Protein AF-A0A355TCP8-F1 (afdb_monomer_lite)

pLDDT: mean 85.33, std 17.47, range [40.72, 98.88]

Sequence (221 aa):
MVFSFARRVGLVVLVFCCFATSALAEEKVRLVPNRTWTPGAVRSFDVREICQPGYAKSVRKTSKKLKDKIYKKYGVQKDPKRYKIDHLIPLSIGGSDTEANLWPSPLFTQPVNGYDKDRMEFRLYRMVCHEGYNVRVAQRALQKDWQVAYDKYCPEPDSCPSFVAYMEAKGIAITRKARDAAKKKKLEEEARKKAAQKNVPEKSSLCGSALSFIKRLFGFE

Radius of gyration: 36.25 Å; chains: 1; bounding box: 65×77×147 Å

Foldseek 3Di:
DDDDDDDDPPPPPPPPPPPPPPPPPVPPPPDDDDCVFALFAFQDQPLVQLLDPCQLVVQAPCDPVNVVVQCVVSVHDDDPVFWDFAFLQRSSLGTHNDRNGTHTWGADDPPDGPQLLQLLNVLLSCCVNPVVDRSVVLSVLSSVPSVVSSCVQPVDVVSRDHPVVVCVVVVHQPDPVSVVVVVVVVVVVVVVVVVVVVPPPPPPPPVVVVVVVVCVVVVPD

Structure (mmCIF, N/CA/C/O backbone):
data_AF-A0A355TCP8-F1
#
_entry.id   AF-A0A355TCP8-F1
#
loop_
_atom_site.group_PDB
_atom_site.id
_atom_site.type_symbol
_atom_site.label_atom_id
_atom_site.label_alt_id
_atom_site.label_comp_id
_atom_site.label_asym_id
_atom_site.label_entity_id
_atom_site.label_seq_id
_atom_site.pdbx_PDB_ins_code
_atom_site.Cartn_x
_atom_site.Cartn_y
_atom_site.Cartn_z
_atom_site.occupancy
_atom_site.B_iso_or_equiv
_atom_site.auth_seq_id
_atom_site.auth_comp_id
_atom_site.auth_asym_id
_atom_site.auth_atom_id
_atom_site.pdbx_PDB_model_num
ATOM 1 N N . MET A 1 1 ? 22.651 -61.077 75.601 1.00 42.47 1 MET A N 1
ATOM 2 C CA . MET A 1 1 ? 23.593 -61.119 74.455 1.00 42.47 1 MET A CA 1
ATOM 3 C C . MET A 1 1 ? 22.898 -61.951 73.381 1.00 42.47 1 MET A C 1
ATOM 5 O O . MET A 1 1 ? 22.449 -63.024 73.731 1.00 42.47 1 MET A O 1
ATOM 9 N N . VAL A 1 2 ? 22.635 -61.541 72.142 1.00 40.72 2 VAL A N 1
ATOM 10 C CA . VAL A 1 2 ? 23.326 -60.632 71.217 1.00 40.72 2 VAL A CA 1
ATOM 11 C C . VAL A 1 2 ? 22.294 -60.084 70.206 1.00 40.72 2 VAL A C 1
ATOM 13 O O . VAL A 1 2 ? 21.334 -60.764 69.861 1.00 40.72 2 VAL A O 1
ATOM 16 N N . PHE A 1 3 ? 22.509 -58.845 69.761 1.00 42.94 3 PHE A N 1
ATOM 17 C CA . PHE A 1 3 ? 21.785 -58.123 68.709 1.00 42.94 3 PHE A CA 1
ATOM 18 C C . PHE A 1 3 ? 22.006 -58.703 67.292 1.00 42.94 3 PHE A C 1
ATOM 20 O O . PHE A 1 3 ? 23.115 -59.109 66.962 1.00 42.94 3 PHE A O 1
ATOM 27 N N . SER A 1 4 ? 21.006 -58.610 66.406 1.00 43.81 4 SER A N 1
ATOM 28 C CA . SER A 1 4 ? 21.172 -58.600 64.932 1.00 43.81 4 SER A CA 1
ATOM 29 C C . SER A 1 4 ? 19.840 -58.139 64.316 1.00 43.81 4 SER A C 1
ATOM 31 O O . SER A 1 4 ? 18.840 -58.817 64.497 1.00 43.81 4 SER A O 1
ATOM 33 N N . PHE A 1 5 ? 19.622 -56.925 63.798 1.00 52.16 5 PHE A N 1
ATOM 34 C CA . PHE A 1 5 ? 20.291 -56.115 62.763 1.00 52.16 5 PHE A CA 1
ATOM 35 C C . PHE A 1 5 ? 20.210 -56.693 61.339 1.00 52.16 5 PHE A C 1
ATOM 37 O O . PHE A 1 5 ? 21.187 -57.204 60.814 1.00 52.16 5 PHE A O 1
ATOM 44 N N . ALA A 1 6 ? 19.048 -56.549 60.691 1.00 50.16 6 ALA A N 1
ATOM 45 C CA . ALA A 1 6 ? 18.862 -56.466 59.231 1.00 50.16 6 ALA A CA 1
ATOM 46 C C . ALA A 1 6 ? 17.360 -56.240 58.963 1.00 50.16 6 ALA A C 1
ATOM 48 O O . ALA A 1 6 ? 16.535 -56.860 59.612 1.00 50.16 6 ALA A O 1
ATOM 49 N N . ARG A 1 7 ? 16.868 -55.398 58.058 1.00 55.53 7 ARG A N 1
ATOM 50 C CA . ARG A 1 7 ? 17.447 -54.514 57.048 1.00 55.53 7 ARG A CA 1
ATOM 51 C C . ARG A 1 7 ? 16.378 -53.444 56.792 1.00 55.53 7 ARG A C 1
ATOM 53 O O . ARG A 1 7 ? 15.227 -53.770 56.520 1.00 55.53 7 ARG A O 1
ATOM 60 N N . ARG A 1 8 ? 16.762 -52.171 56.884 1.00 56.00 8 ARG A N 1
ATOM 61 C CA . ARG A 1 8 ? 15.951 -51.039 56.425 1.00 56.00 8 ARG A CA 1
ATOM 62 C C . ARG A 1 8 ? 15.854 -51.115 54.900 1.00 56.00 8 ARG A C 1
ATOM 64 O O . ARG A 1 8 ? 16.875 -50.971 54.237 1.00 56.00 8 ARG A O 1
ATOM 71 N N . VAL A 1 9 ? 14.658 -51.293 54.347 1.00 56.34 9 VAL A N 1
ATOM 72 C CA . VAL A 1 9 ? 14.372 -50.860 52.973 1.00 56.34 9 VAL A CA 1
ATOM 73 C C . VAL A 1 9 ? 13.694 -49.506 53.107 1.00 56.34 9 VAL A C 1
ATOM 75 O O . VAL A 1 9 ? 12.486 -49.407 53.298 1.00 56.34 9 VAL A O 1
ATOM 78 N N . GLY A 1 10 ? 14.515 -48.457 53.141 1.00 47.97 10 GLY A N 1
ATOM 79 C CA . GLY A 1 10 ? 14.029 -47.088 53.060 1.00 47.97 10 GLY A CA 1
ATOM 80 C C . GLY A 1 10 ? 13.445 -46.871 51.672 1.00 47.97 10 GLY A C 1
ATOM 81 O O . GLY A 1 10 ? 14.175 -46.899 50.684 1.00 47.97 10 GLY A O 1
ATOM 82 N N . LEU A 1 11 ? 12.131 -46.684 51.606 1.00 50.62 11 LEU A N 1
ATOM 83 C CA . LEU A 1 11 ? 11.449 -46.171 50.429 1.00 50.62 11 LEU A CA 1
ATOM 84 C C . LEU A 1 11 ? 11.993 -44.757 50.175 1.00 50.62 11 LEU A C 1
ATOM 86 O O . LEU A 1 11 ? 11.652 -43.812 50.885 1.00 50.62 11 LEU A O 1
ATOM 90 N N . VAL A 1 12 ? 12.889 -44.621 49.200 1.00 56.25 12 VAL A N 1
ATOM 91 C CA . VAL A 1 12 ? 13.309 -43.318 48.683 1.00 56.25 12 VAL A CA 1
ATOM 92 C C . VAL A 1 12 ? 12.102 -42.736 47.952 1.00 56.25 12 VAL A C 1
ATOM 94 O O . VAL A 1 12 ? 11.853 -43.043 46.789 1.00 56.25 12 VAL A O 1
ATOM 97 N N . VAL A 1 13 ? 11.307 -41.933 48.659 1.00 58.12 13 VAL A N 1
ATOM 98 C CA . VAL A 1 13 ? 10.280 -41.092 48.046 1.00 58.12 13 VAL A CA 1
ATOM 99 C C . VAL A 1 13 ? 11.020 -39.995 47.289 1.00 58.12 13 VAL A C 1
ATOM 101 O O . VAL A 1 13 ? 11.426 -38.981 47.854 1.00 58.12 13 VAL A O 1
ATOM 104 N N . LEU A 1 14 ? 11.250 -40.238 46.000 1.00 57.75 14 LEU A N 1
ATOM 105 C CA . LEU A 1 14 ? 11.624 -39.216 45.031 1.00 57.75 14 LEU A CA 1
ATOM 106 C C . LEU A 1 14 ? 10.475 -38.205 44.973 1.00 57.75 14 LEU A C 1
ATOM 108 O O . LEU A 1 14 ? 9.489 -38.397 44.264 1.00 57.75 14 LEU A O 1
ATOM 112 N N . VAL A 1 15 ? 10.593 -37.133 45.755 1.00 58.88 15 VAL A N 1
ATOM 113 C CA . VAL A 1 15 ? 9.787 -35.926 45.586 1.00 58.88 15 VAL A CA 1
ATOM 114 C C . VAL A 1 15 ? 10.216 -35.315 44.256 1.00 58.88 15 VAL A C 1
ATOM 116 O O . VAL A 1 15 ? 11.154 -34.523 44.180 1.00 58.88 15 VAL A O 1
ATOM 119 N N . PHE A 1 16 ? 9.564 -35.747 43.178 1.00 57.47 16 PHE A N 1
ATOM 120 C CA . PHE A 1 16 ? 9.591 -35.043 41.907 1.00 57.47 16 PHE A CA 1
ATOM 121 C C . PHE A 1 16 ? 8.952 -33.677 42.164 1.00 57.47 16 PHE A C 1
ATOM 123 O O . PHE A 1 16 ? 7.731 -33.539 42.201 1.00 57.47 16 PHE A O 1
ATOM 130 N N . CYS A 1 17 ? 9.789 -32.666 42.401 1.00 54.12 17 CYS A N 1
ATOM 131 C CA . CYS A 1 17 ? 9.389 -31.275 42.277 1.00 54.12 17 CYS A CA 1
ATOM 132 C C . CYS A 1 17 ? 8.854 -31.098 40.856 1.00 54.12 17 CYS A C 1
ATOM 134 O O . CYS A 1 17 ? 9.623 -30.954 39.904 1.00 54.12 17 CYS A O 1
ATOM 136 N N . CYS A 1 18 ? 7.529 -31.126 40.717 1.00 53.53 18 CYS A N 1
ATOM 137 C CA . CYS A 1 18 ? 6.827 -30.583 39.571 1.00 53.53 18 CYS A CA 1
ATOM 138 C C . CYS A 1 18 ? 7.138 -29.086 39.521 1.00 53.53 18 CYS A C 1
ATOM 140 O O . CYS A 1 18 ? 6.362 -28.256 39.990 1.00 53.53 18 CYS A O 1
ATOM 142 N N . PHE A 1 19 ? 8.291 -28.731 38.954 1.00 54.94 19 PHE A N 1
ATOM 143 C CA . PHE A 1 19 ? 8.480 -27.427 38.349 1.00 54.94 19 PHE A CA 1
ATOM 144 C C . PHE A 1 19 ? 7.495 -27.368 37.185 1.00 54.94 19 PHE A C 1
ATOM 146 O O . PHE A 1 19 ? 7.817 -27.717 36.049 1.00 54.94 19 PHE A O 1
ATOM 153 N N . ALA A 1 20 ? 6.262 -26.970 37.495 1.00 59.16 20 ALA A N 1
ATOM 154 C CA . ALA A 1 20 ? 5.341 -26.418 36.528 1.00 59.16 20 ALA A CA 1
ATOM 155 C C . ALA A 1 20 ? 6.019 -25.159 35.983 1.00 59.16 20 ALA A C 1
ATOM 157 O O . ALA A 1 20 ? 5.862 -24.053 36.496 1.00 59.16 20 ALA A O 1
ATOM 158 N N . THR A 1 21 ? 6.871 -25.354 34.981 1.00 60.44 21 THR A N 1
ATOM 159 C CA . THR A 1 21 ? 7.308 -24.278 34.115 1.00 60.44 21 THR A CA 1
ATOM 160 C C . THR A 1 21 ? 6.052 -23.852 33.382 1.00 60.44 21 THR A C 1
ATOM 162 O O . THR A 1 21 ? 5.625 -24.466 32.408 1.00 60.44 21 THR A O 1
ATOM 165 N N . SER A 1 22 ? 5.396 -22.827 33.916 1.00 55.12 22 SER A N 1
ATOM 166 C CA . SER A 1 22 ? 4.426 -22.049 33.168 1.00 55.12 22 SER A CA 1
ATOM 167 C C . SER A 1 22 ? 5.190 -21.469 31.988 1.00 55.12 22 SER A C 1
ATOM 169 O O . SER A 1 22 ? 5.795 -20.402 32.085 1.00 55.12 22 SER A O 1
ATOM 171 N N . ALA A 1 23 ? 5.238 -22.218 30.889 1.00 59.34 23 ALA A N 1
ATOM 172 C CA . ALA A 1 23 ? 5.575 -21.680 29.596 1.00 59.34 23 ALA A CA 1
ATOM 173 C C . ALA A 1 23 ? 4.518 -20.610 29.338 1.00 59.34 23 ALA A C 1
ATOM 175 O O . ALA A 1 23 ? 3.395 -20.904 28.929 1.00 59.34 23 ALA A O 1
ATOM 176 N N . LEU A 1 24 ? 4.860 -19.362 29.657 1.00 54.94 24 LEU A N 1
ATOM 177 C CA . LEU A 1 24 ? 4.200 -18.209 29.084 1.00 54.94 24 LEU A CA 1
ATOM 178 C C . LEU A 1 24 ? 4.474 -18.332 27.589 1.00 54.94 24 LEU A C 1
ATOM 180 O O . LEU A 1 24 ? 5.497 -17.875 27.086 1.00 54.94 24 LEU A O 1
ATOM 184 N N . ALA A 1 25 ? 3.597 -19.053 26.896 1.00 53.38 25 ALA A N 1
ATOM 185 C CA . ALA A 1 25 ? 3.446 -18.908 25.473 1.00 53.38 25 ALA A CA 1
ATOM 186 C C . ALA A 1 25 ? 3.132 -17.427 25.286 1.00 53.38 25 ALA A C 1
ATOM 188 O O . ALA A 1 25 ? 2.030 -16.971 25.586 1.00 53.38 25 ALA A O 1
ATOM 189 N N . GLU A 1 26 ? 4.147 -16.657 24.907 1.00 50.53 26 GLU A N 1
ATOM 190 C CA . GLU A 1 26 ? 3.966 -15.302 24.435 1.00 50.53 26 GLU A CA 1
ATOM 191 C C . GLU A 1 26 ? 3.099 -15.444 23.187 1.00 50.53 26 GLU A C 1
ATOM 193 O O . GLU A 1 26 ? 3.582 -15.768 22.099 1.00 50.53 26 GLU A O 1
ATOM 198 N N . GLU A 1 27 ? 1.781 -15.339 23.373 1.00 47.62 27 GLU A N 1
ATOM 199 C CA . GLU A 1 27 ? 0.829 -15.300 22.282 1.00 47.62 27 GLU A CA 1
ATOM 200 C C . GLU A 1 27 ? 1.197 -14.056 21.492 1.00 47.62 27 GLU A C 1
ATOM 202 O O . GLU A 1 27 ? 0.870 -12.924 21.848 1.00 47.62 27 GLU A O 1
ATOM 207 N N . LYS A 1 28 ? 2.000 -14.264 20.451 1.00 54.47 28 LYS A N 1
ATOM 208 C CA . LYS A 1 28 ? 2.435 -13.222 19.542 1.00 54.47 28 LYS A CA 1
ATOM 209 C C . LYS A 1 28 ? 1.185 -12.768 18.803 1.00 54.47 28 LYS A C 1
ATOM 211 O O . LYS A 1 28 ? 0.880 -13.297 17.734 1.00 54.47 28 LYS A O 1
ATOM 216 N N . VAL A 1 29 ? 0.444 -11.837 19.407 1.00 56.59 29 VAL A N 1
ATOM 217 C CA . VAL A 1 29 ? -0.816 -11.305 18.888 1.00 56.59 29 VAL A CA 1
ATOM 218 C C . VAL A 1 29 ? -0.564 -10.882 17.448 1.00 56.59 29 VAL A C 1
ATOM 220 O O . VAL A 1 29 ? 0.163 -9.922 17.171 1.00 56.59 29 VAL A O 1
ATOM 223 N N . ARG A 1 30 ? -1.118 -11.651 16.507 1.00 74.19 30 ARG A N 1
ATOM 224 C CA . ARG A 1 30 ? -1.036 -11.336 15.084 1.00 74.19 30 ARG A CA 1
ATOM 225 C C . ARG A 1 30 ? -1.950 -10.145 14.849 1.00 74.19 30 ARG A C 1
ATOM 227 O O . ARG A 1 30 ? -3.161 -10.294 14.730 1.00 74.19 30 ARG A O 1
ATOM 234 N N . LEU A 1 31 ? -1.366 -8.952 14.812 1.00 89.06 31 LEU A N 1
ATOM 235 C CA . LEU A 1 31 ? -2.095 -7.741 14.463 1.00 89.06 31 LEU A CA 1
ATOM 236 C C . LEU A 1 31 ? -2.575 -7.853 13.008 1.00 89.06 31 LEU A C 1
ATOM 238 O O . LEU A 1 31 ? -1.774 -7.811 12.075 1.00 89.06 31 LEU A O 1
ATOM 242 N N . VAL A 1 32 ? -3.885 -8.005 12.834 1.00 93.06 32 VAL A N 1
ATOM 243 C CA . VAL A 1 32 ? -4.582 -8.056 11.542 1.00 93.06 32 VAL A CA 1
ATOM 244 C C . VAL A 1 32 ? -5.619 -6.926 11.467 1.00 93.06 32 VAL A C 1
ATOM 246 O O . VAL A 1 32 ? -6.010 -6.394 12.512 1.00 93.06 32 VAL A O 1
ATOM 249 N N . PRO A 1 33 ? -6.080 -6.524 10.266 1.00 96.06 33 PRO A N 1
ATOM 250 C CA . PRO A 1 33 ? -7.144 -5.535 10.143 1.00 96.06 33 PRO A CA 1
ATOM 251 C C . PRO A 1 33 ? -8.398 -6.000 10.888 1.00 96.06 33 PRO A C 1
ATOM 253 O O . PRO A 1 33 ? -8.934 -7.078 10.625 1.00 96.06 33 PRO A O 1
ATOM 256 N N . ASN A 1 34 ? -8.890 -5.180 11.812 1.00 96.62 34 ASN A N 1
ATOM 257 C CA . ASN A 1 34 ? -10.144 -5.460 12.495 1.00 96.62 34 ASN A CA 1
ATOM 258 C C . ASN A 1 34 ? -11.304 -5.195 11.523 1.00 96.62 34 ASN A C 1
ATOM 260 O O . ASN A 1 34 ? -11.447 -4.073 11.040 1.00 96.62 34 ASN A O 1
ATOM 264 N N . ARG A 1 35 ? -12.155 -6.194 11.256 1.00 96.12 35 ARG A N 1
ATOM 265 C CA . ARG A 1 35 ? -13.238 -6.090 10.256 1.00 96.12 35 ARG A CA 1
ATOM 266 C C . ARG A 1 35 ? -14.270 -4.998 10.554 1.00 96.12 35 ARG A C 1
ATOM 268 O O . ARG A 1 35 ? -14.857 -4.461 9.622 1.00 96.12 35 ARG A O 1
ATOM 275 N N . THR A 1 36 ? -14.466 -4.633 11.819 1.00 97.00 36 THR A N 1
ATOM 276 C CA . THR A 1 36 ? -15.377 -3.547 12.216 1.00 97.00 36 THR A CA 1
ATOM 277 C C . THR A 1 36 ? -14.742 -2.176 11.990 1.00 97.00 36 THR A C 1
ATOM 279 O O . THR A 1 36 ? -15.416 -1.221 11.612 1.00 97.00 36 THR A O 1
ATOM 282 N N . TRP A 1 37 ? -13.436 -2.045 12.225 1.00 97.62 37 TRP A N 1
ATOM 283 C CA . TRP A 1 37 ? -12.735 -0.757 12.142 1.00 97.62 37 TRP A CA 1
ATOM 284 C C . TRP A 1 37 ? -12.138 -0.465 10.773 1.00 97.62 37 TRP A C 1
ATOM 286 O O . TRP A 1 37 ? -12.056 0.702 10.390 1.00 97.62 37 TRP A O 1
ATOM 296 N N . THR A 1 38 ? -11.734 -1.516 10.070 1.00 98.50 38 THR A N 1
ATOM 297 C CA . THR A 1 38 ? -11.077 -1.504 8.767 1.00 98.50 38 THR A CA 1
ATOM 298 C C . THR A 1 38 ? -11.741 -2.555 7.863 1.00 98.50 38 THR A C 1
ATOM 300 O O . THR A 1 38 ? -11.099 -3.529 7.474 1.00 98.50 38 THR A O 1
ATOM 303 N N . PRO A 1 39 ? -13.033 -2.391 7.511 1.00 98.38 39 PRO A N 1
ATOM 304 C CA . PRO A 1 39 ? -13.737 -3.298 6.596 1.00 98.38 39 PRO A CA 1
ATOM 305 C C . PRO A 1 39 ? -13.182 -3.286 5.160 1.00 98.38 39 PRO A C 1
ATOM 307 O O . PRO A 1 39 ? -13.561 -4.124 4.347 1.00 98.38 39 PRO A O 1
ATOM 310 N N . GLY A 1 40 ? -12.315 -2.326 4.821 1.00 98.50 40 GLY A N 1
ATOM 311 C CA . GLY A 1 40 ? -11.777 -2.155 3.474 1.00 98.50 40 GLY A CA 1
ATOM 312 C C . GLY A 1 40 ? -12.689 -1.280 2.622 1.00 98.50 40 GLY A C 1
ATOM 313 O O . GLY A 1 40 ? -13.297 -1.744 1.659 1.00 98.50 40 GLY A O 1
ATOM 314 N N . ALA A 1 41 ? -12.827 -0.005 2.994 1.00 98.75 41 ALA A N 1
ATOM 315 C CA . ALA A 1 41 ? -13.631 0.941 2.225 1.00 98.75 41 ALA A CA 1
ATOM 316 C C . ALA A 1 41 ? -13.067 1.147 0.804 1.00 98.75 41 ALA A C 1
ATOM 318 O O . ALA A 1 41 ? -11.869 1.380 0.624 1.00 98.75 41 ALA A O 1
ATOM 319 N N . VAL A 1 42 ? -13.950 1.107 -0.196 1.00 98.81 42 VAL A N 1
ATOM 320 C CA . VAL A 1 42 ? -13.635 1.321 -1.617 1.00 98.81 42 VAL A CA 1
ATOM 321 C C . VAL A 1 42 ? -14.045 2.732 -2.025 1.00 98.81 42 VAL A C 1
ATOM 323 O O . VAL A 1 42 ? -15.117 3.199 -1.651 1.00 98.81 42 VAL A O 1
ATOM 326 N N . ARG A 1 43 ? -13.194 3.406 -2.801 1.00 98.56 43 ARG A N 1
ATOM 327 C CA . ARG A 1 43 ? -13.486 4.707 -3.415 1.00 98.56 43 ARG A CA 1
ATOM 328 C C . ARG A 1 43 ? -14.051 4.559 -4.824 1.00 98.56 43 ARG A C 1
ATOM 330 O O . ARG A 1 43 ? -14.980 5.277 -5.169 1.00 98.56 43 ARG A O 1
ATOM 337 N N . SER A 1 44 ? -13.465 3.681 -5.636 1.00 98.50 44 SER A N 1
ATOM 338 C CA . SER A 1 44 ? -13.843 3.525 -7.040 1.00 98.50 44 SER A CA 1
ATOM 339 C C . SER A 1 44 ? -13.763 2.069 -7.487 1.00 98.50 44 SER A C 1
ATOM 341 O O . SER A 1 44 ? -12.972 1.273 -6.974 1.00 98.50 44 SER A O 1
ATOM 343 N N . PHE A 1 45 ? -14.598 1.744 -8.469 1.00 98.56 45 PHE A N 1
ATOM 344 C CA . PHE A 1 45 ? -14.543 0.509 -9.247 1.00 98.56 45 PHE A CA 1
ATOM 345 C C . PHE A 1 45 ? -14.267 0.796 -10.732 1.00 98.56 45 PHE A C 1
ATOM 347 O O . PHE A 1 45 ? -14.224 -0.144 -11.523 1.00 98.56 45 PHE A O 1
ATOM 354 N N . ASP A 1 46 ? -14.134 2.069 -11.131 1.00 98.50 46 ASP A N 1
ATOM 355 C CA . ASP A 1 46 ? -13.885 2.430 -12.526 1.00 98.50 46 ASP A CA 1
ATOM 356 C C . ASP A 1 46 ? -12.395 2.268 -12.834 1.00 98.50 46 ASP A C 1
ATOM 358 O O . ASP A 1 46 ? -11.552 3.073 -12.438 1.00 98.50 46 ASP A O 1
ATOM 362 N N . VAL A 1 47 ? -12.067 1.202 -13.561 1.00 98.31 47 VAL A N 1
ATOM 363 C CA . VAL A 1 47 ? -10.693 0.886 -13.972 1.00 98.31 47 VAL A CA 1
ATOM 364 C C . VAL A 1 47 ? -10.103 2.008 -14.837 1.00 98.31 47 VAL A C 1
ATOM 366 O O . VAL A 1 47 ? -8.901 2.262 -14.765 1.00 98.31 47 VAL A O 1
ATOM 369 N N . ARG A 1 48 ? -10.932 2.749 -15.589 1.00 98.00 48 ARG A N 1
ATOM 370 C CA . ARG A 1 48 ? -10.474 3.878 -16.417 1.00 98.00 48 ARG A CA 1
ATOM 371 C C . ARG A 1 48 ? -10.011 5.064 -15.579 1.00 98.00 48 ARG A C 1
ATOM 373 O O . ARG A 1 48 ? -9.151 5.805 -16.041 1.00 98.00 48 ARG A O 1
ATOM 380 N N . GLU A 1 49 ? -10.554 5.235 -14.373 1.00 97.88 49 GLU A N 1
ATOM 381 C CA . GLU A 1 49 ? -10.095 6.222 -13.387 1.00 97.88 49 GLU A CA 1
ATOM 382 C C . GLU A 1 49 ? -8.858 5.694 -12.645 1.00 97.88 49 GLU A C 1
ATOM 384 O O . GLU A 1 49 ? -7.820 6.354 -12.591 1.00 97.88 49 GLU A O 1
ATOM 389 N N . ILE A 1 50 ? -8.963 4.478 -12.100 1.00 98.38 50 ILE A N 1
ATOM 390 C CA . ILE A 1 50 ? -7.971 3.877 -11.198 1.00 98.38 50 ILE A CA 1
ATOM 391 C C . ILE A 1 50 ? -6.608 3.703 -11.872 1.00 98.38 50 ILE A C 1
ATOM 393 O O . ILE A 1 50 ? -5.568 3.909 -11.241 1.00 98.38 50 ILE A O 1
ATOM 397 N N . CYS A 1 51 ? -6.604 3.325 -13.149 1.00 98.38 51 CYS A N 1
ATOM 398 C CA . CYS A 1 51 ? -5.384 2.996 -13.879 1.00 98.38 51 CYS A CA 1
ATOM 399 C C . CYS A 1 51 ? -4.709 4.205 -14.536 1.00 98.38 51 CYS A C 1
ATOM 401 O O . CYS A 1 51 ? -3.712 4.033 -15.239 1.00 98.38 51 CYS A O 1
ATOM 403 N N . GLN A 1 52 ? -5.194 5.427 -14.285 1.00 98.06 52 GLN A N 1
ATOM 404 C CA . GLN A 1 52 ? -4.511 6.631 -14.748 1.00 98.06 52 GLN A CA 1
ATOM 405 C C . GLN A 1 52 ? -3.178 6.831 -14.011 1.00 98.06 52 GLN A C 1
ATOM 407 O O . GLN A 1 52 ? -3.113 6.686 -12.780 1.00 98.06 52 GLN A O 1
ATOM 412 N N . PRO A 1 53 ? -2.103 7.223 -14.721 1.00 95.69 53 PRO A N 1
ATOM 413 C CA . PRO A 1 53 ? -0.844 7.587 -14.088 1.00 95.69 53 PRO A CA 1
ATOM 414 C C . PRO A 1 53 ? -1.051 8.628 -12.980 1.00 95.69 53 PRO A C 1
ATOM 416 O O . PRO A 1 53 ? -1.639 9.685 -13.184 1.00 95.69 53 PRO A O 1
ATOM 419 N N . GLY A 1 54 ? -0.560 8.328 -11.776 1.00 96.12 54 GLY A N 1
ATOM 420 C CA . GLY A 1 54 ? -0.656 9.235 -10.629 1.00 96.12 54 GLY A CA 1
ATOM 421 C C . GLY A 1 54 ? -1.964 9.178 -9.831 1.00 96.12 54 GLY A C 1
ATOM 422 O O . GLY A 1 54 ? -2.027 9.842 -8.795 1.00 96.12 54 GLY A O 1
ATOM 423 N N . TYR A 1 55 ? -2.951 8.354 -10.210 1.00 98.12 55 TYR A N 1
ATOM 424 C CA . TYR A 1 55 ? -4.223 8.211 -9.481 1.00 98.12 55 TYR A CA 1
ATOM 425 C C . TYR A 1 55 ? -4.029 7.971 -7.973 1.00 98.12 55 TYR A C 1
ATOM 427 O O . TYR A 1 55 ? -4.486 8.748 -7.138 1.00 98.12 55 TYR A O 1
ATOM 435 N N . ALA A 1 56 ? -3.253 6.949 -7.596 1.00 97.56 56 ALA A N 1
ATOM 436 C CA . ALA A 1 56 ? -3.023 6.624 -6.184 1.00 97.56 56 ALA A CA 1
ATOM 437 C C . ALA A 1 56 ? -2.364 7.772 -5.391 1.00 97.56 56 ALA A C 1
ATOM 439 O O . ALA A 1 56 ? -2.528 7.857 -4.173 1.00 97.56 56 ALA A O 1
ATOM 440 N N . LYS A 1 57 ? -1.610 8.655 -6.062 1.00 97.69 57 LYS A N 1
ATOM 441 C CA . LYS A 1 57 ? -1.018 9.852 -5.452 1.00 97.69 57 LYS A CA 1
ATOM 442 C C . LYS A 1 57 ? -2.058 10.961 -5.296 1.00 97.69 57 LYS A C 1
ATOM 444 O O . LYS A 1 57 ? -2.071 11.602 -4.251 1.00 97.69 57 LYS A O 1
ATOM 449 N N . SER A 1 58 ? -2.914 11.182 -6.295 1.00 97.94 58 SER A N 1
ATOM 450 C CA . SER A 1 58 ? -3.910 12.263 -6.279 1.00 97.94 58 SER A CA 1
ATOM 451 C C . SER A 1 58 ? -5.000 12.049 -5.225 1.00 97.94 58 SER A C 1
ATOM 453 O O . SER A 1 58 ? -5.473 13.013 -4.622 1.00 97.94 58 SER A O 1
ATOM 455 N N . VAL A 1 59 ? -5.365 10.794 -4.949 1.00 98.06 59 VAL A N 1
ATOM 456 C CA . VAL A 1 59 ? -6.398 10.465 -3.951 1.00 98.06 59 VAL A CA 1
ATOM 457 C C . VAL A 1 59 ? -5.853 10.292 -2.529 1.00 98.06 59 VAL A C 1
ATOM 459 O O . VAL A 1 59 ? -6.639 10.207 -1.587 1.00 98.06 59 VAL A O 1
ATOM 462 N N . ARG A 1 60 ? -4.525 10.268 -2.338 1.00 98.06 60 ARG A N 1
ATOM 463 C CA . ARG A 1 60 ? -3.898 10.119 -1.016 1.00 98.06 60 ARG A CA 1
ATOM 464 C C . ARG A 1 60 ? -3.883 11.450 -0.259 1.00 98.06 60 ARG A C 1
ATOM 466 O O . ARG A 1 60 ? -3.123 12.358 -0.580 1.00 98.06 60 ARG A O 1
ATOM 473 N N . LYS A 1 61 ? -4.669 11.519 0.809 1.00 96.75 61 LYS A N 1
ATOM 474 C CA . LYS A 1 61 ? -4.839 12.639 1.749 1.00 96.75 61 LYS A CA 1
ATOM 475 C C . LYS A 1 61 ? -4.578 12.238 3.217 1.00 96.75 61 LYS A C 1
ATOM 477 O O . LYS A 1 61 ? -4.842 13.025 4.126 1.00 96.75 61 LYS A O 1
ATOM 482 N N . THR A 1 62 ? -4.034 11.040 3.468 1.00 97.06 62 THR A N 1
ATOM 483 C CA . THR A 1 62 ? -3.759 10.520 4.816 1.00 97.06 62 THR A CA 1
ATOM 484 C C . THR A 1 62 ? -2.807 11.449 5.571 1.00 97.06 62 THR A C 1
ATOM 486 O O . THR A 1 62 ? -1.602 11.493 5.308 1.00 97.06 62 THR A O 1
ATOM 489 N N . SER A 1 63 ? -3.345 12.157 6.563 1.00 97.69 63 SER A N 1
ATOM 490 C CA . SER A 1 63 ? -2.597 13.095 7.400 1.00 97.69 63 SER A CA 1
ATOM 491 C C . SER A 1 63 ? -1.887 12.400 8.565 1.00 97.69 63 SER A C 1
ATOM 493 O O . SER A 1 63 ? -2.256 11.301 8.985 1.00 97.69 63 SER A O 1
ATOM 495 N N . LYS A 1 64 ? -0.895 13.073 9.164 1.00 97.62 64 LYS A N 1
ATOM 496 C CA . LYS A 1 64 ? -0.271 12.615 10.418 1.00 97.62 64 LYS A CA 1
ATOM 497 C C . LYS A 1 64 ? -1.310 12.431 11.532 1.00 97.62 64 LYS A C 1
ATOM 499 O O . LYS A 1 64 ? -1.268 11.422 12.226 1.00 97.62 64 LYS A O 1
ATOM 504 N N . LYS A 1 65 ? -2.265 13.363 11.658 1.00 98.00 65 LYS A N 1
ATOM 505 C CA . LYS A 1 65 ? -3.357 13.297 12.644 1.00 98.00 65 LYS A CA 1
ATOM 506 C C . LYS A 1 65 ? -4.205 12.037 12.459 1.00 98.00 65 LYS A C 1
ATOM 508 O O . LYS A 1 65 ? -4.527 11.375 13.440 1.00 98.00 65 LYS A O 1
ATOM 513 N N . LEU A 1 66 ? -4.522 11.680 11.211 1.00 98.19 66 LEU A N 1
ATOM 514 C CA . LEU A 1 66 ? -5.242 10.444 10.915 1.00 98.19 66 LEU A CA 1
ATOM 515 C C . LEU A 1 66 ? -4.406 9.216 11.295 1.00 98.19 66 LEU A C 1
ATOM 517 O O . LEU A 1 66 ? -4.909 8.356 12.005 1.00 98.19 66 LEU A O 1
ATOM 521 N N . LYS A 1 67 ? -3.121 9.161 10.917 1.00 98.31 67 LYS A N 1
ATOM 522 C CA . LYS A 1 67 ? -2.222 8.057 11.310 1.00 98.31 67 LYS A CA 1
ATOM 523 C C . LYS A 1 67 ? -2.149 7.875 12.829 1.00 98.31 67 LYS A C 1
ATOM 525 O O . LYS A 1 67 ? -2.268 6.754 13.310 1.00 98.31 67 LYS A O 1
ATOM 530 N N . ASP A 1 68 ? -2.003 8.969 13.575 1.00 98.19 68 ASP A N 1
ATOM 531 C CA . ASP A 1 68 ? -1.958 8.952 15.042 1.00 98.19 68 ASP A CA 1
ATOM 532 C C . ASP A 1 68 ? -3.286 8.438 15.639 1.00 98.19 68 ASP A C 1
ATOM 534 O O . ASP A 1 68 ? -3.275 7.653 16.590 1.00 98.19 68 ASP A O 1
ATOM 538 N N . LYS A 1 69 ? -4.431 8.794 15.033 1.00 98.25 69 LYS A N 1
ATOM 539 C CA . LYS A 1 69 ? -5.747 8.242 15.397 1.00 98.25 69 LYS A CA 1
ATOM 540 C C . LYS A 1 69 ? -5.814 6.727 15.176 1.00 98.25 69 LYS A C 1
ATOM 542 O O . LYS A 1 69 ? -6.321 6.031 16.050 1.00 98.25 69 LYS A O 1
ATOM 547 N N . ILE A 1 70 ? -5.293 6.213 14.056 1.00 98.44 70 ILE A N 1
ATOM 548 C CA . ILE A 1 70 ? -5.279 4.766 13.769 1.00 98.44 70 ILE A CA 1
ATOM 549 C C . ILE A 1 70 ? -4.436 4.006 14.795 1.00 98.44 70 ILE A C 1
ATOM 551 O O . ILE A 1 70 ? -4.903 3.000 15.321 1.00 98.44 70 ILE A O 1
ATOM 555 N N . TYR A 1 71 ? -3.243 4.506 15.135 1.00 98.06 71 TYR A N 1
ATOM 556 C CA . TYR A 1 71 ? -2.407 3.909 16.184 1.00 98.06 71 TYR A CA 1
ATOM 557 C C . TYR A 1 71 ? -3.157 3.791 17.515 1.00 98.06 71 TYR A C 1
ATOM 559 O O . TYR A 1 71 ? -3.247 2.700 18.076 1.00 98.06 71 TYR A O 1
ATOM 567 N N . LYS A 1 72 ? -3.770 4.895 17.970 1.00 97.56 72 LYS A N 1
ATOM 568 C CA . LYS A 1 72 ? -4.572 4.916 19.202 1.00 97.56 72 LYS A CA 1
ATOM 569 C C . LYS A 1 72 ? -5.757 3.951 19.132 1.00 97.56 72 LYS A C 1
ATOM 571 O O . LYS A 1 72 ? -6.007 3.239 20.096 1.00 97.56 72 LYS A O 1
ATOM 576 N N . LYS A 1 73 ? -6.467 3.917 18.000 1.00 97.19 73 LYS A N 1
ATOM 577 C CA . LYS A 1 73 ? -7.631 3.043 17.793 1.00 97.19 73 LYS A CA 1
ATOM 578 C C . LYS A 1 73 ? -7.271 1.565 17.927 1.00 97.19 73 LYS A C 1
ATOM 580 O O . LYS A 1 73 ? -8.021 0.821 18.538 1.00 97.19 73 LYS A O 1
ATOM 585 N N . TYR A 1 74 ? -6.120 1.167 17.392 1.00 96.81 74 TYR A N 1
ATOM 586 C CA . TYR A 1 74 ? -5.625 -0.208 17.460 1.00 96.81 74 TYR A CA 1
ATOM 587 C C . TYR A 1 74 ? -4.877 -0.542 18.759 1.00 96.81 74 TYR A C 1
ATOM 589 O O . TYR A 1 74 ? -4.429 -1.672 18.914 1.00 96.81 74 TYR A O 1
ATOM 597 N N . GLY A 1 75 ? -4.725 0.414 19.682 1.00 96.06 75 GLY A N 1
ATOM 598 C CA . GLY A 1 75 ? -4.043 0.185 20.957 1.00 96.06 75 GLY A CA 1
ATOM 599 C C . GLY A 1 75 ? -2.551 -0.127 20.820 1.00 96.06 75 GLY A C 1
ATOM 600 O O . GLY A 1 75 ? -1.971 -0.707 21.732 1.00 96.06 75 GLY A O 1
ATOM 601 N N . VAL A 1 76 ? -1.914 0.241 19.700 1.00 95.25 76 VAL A N 1
ATOM 602 C CA . VAL A 1 76 ? -0.484 -0.019 19.476 1.00 95.25 76 VAL A CA 1
ATOM 603 C C . VAL A 1 76 ? 0.328 1.264 19.582 1.00 95.25 76 VAL A C 1
ATOM 605 O O . VAL A 1 76 ? -0.075 2.330 19.105 1.00 95.25 76 VAL A O 1
ATOM 608 N N . GLN A 1 77 ? 1.508 1.162 20.197 1.00 95.56 77 GLN A N 1
ATOM 609 C CA . GLN A 1 77 ? 2.44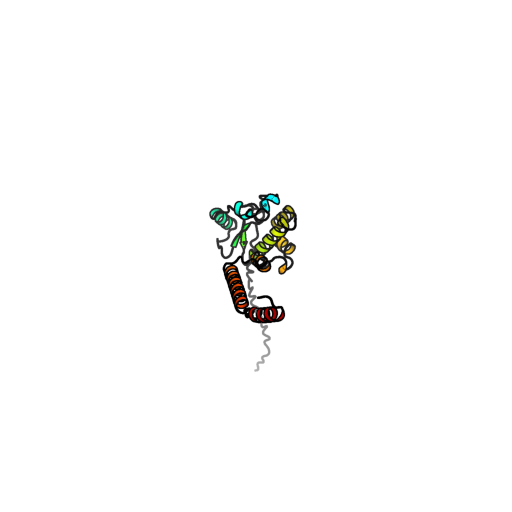1 2.277 20.268 1.00 95.56 77 GLN A CA 1
ATOM 610 C C . GLN A 1 77 ? 2.846 2.701 18.855 1.00 95.56 77 GLN A C 1
ATOM 612 O O . GLN A 1 77 ? 3.193 1.876 18.006 1.00 95.56 77 GLN A O 1
ATOM 617 N N . LYS A 1 78 ? 2.822 4.013 18.613 1.00 96.50 78 LYS A N 1
ATOM 618 C CA . LYS A 1 78 ? 3.296 4.586 17.360 1.00 96.50 78 LYS A CA 1
ATOM 619 C C . LYS A 1 78 ? 4.780 4.281 17.183 1.00 96.50 78 LYS A C 1
ATOM 621 O O . LYS A 1 78 ? 5.625 4.907 17.815 1.00 96.50 78 LYS A O 1
ATOM 626 N N . ASP A 1 79 ? 5.069 3.385 16.253 1.00 95.75 79 ASP A N 1
ATOM 627 C CA . ASP A 1 79 ? 6.427 3.017 15.885 1.00 95.75 79 ASP A CA 1
ATOM 628 C C . ASP A 1 79 ? 6.509 2.773 14.369 1.00 95.75 79 ASP A C 1
ATOM 630 O O . ASP A 1 79 ? 6.141 1.696 13.893 1.00 95.75 79 ASP A O 1
ATOM 634 N N . PRO A 1 80 ? 7.000 3.758 13.594 1.00 94.44 80 PRO A N 1
ATOM 635 C CA . PRO A 1 80 ? 7.178 3.623 12.150 1.00 94.44 80 PRO A CA 1
ATOM 636 C C . PRO A 1 80 ? 8.173 2.534 11.728 1.00 94.44 80 PRO A C 1
ATOM 638 O O . PRO A 1 80 ? 8.196 2.176 10.554 1.00 94.44 80 PRO A O 1
ATOM 641 N N . LYS A 1 81 ? 9.016 2.033 12.644 1.00 95.56 81 LYS A N 1
ATOM 642 C CA . LYS A 1 81 ? 9.931 0.917 12.368 1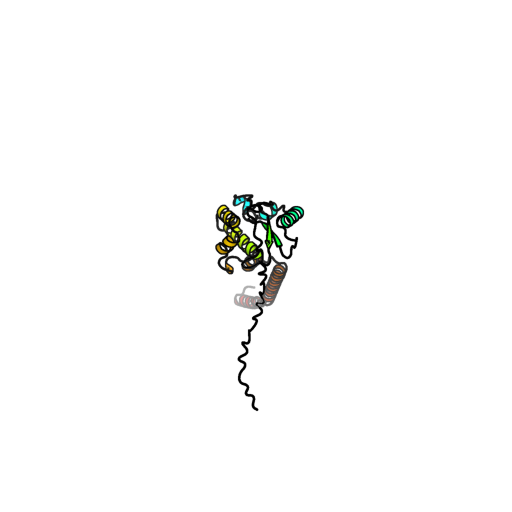.00 95.56 81 LYS A CA 1
ATOM 643 C C . LYS A 1 81 ? 9.225 -0.428 12.481 1.00 95.56 81 LYS A C 1
ATOM 645 O O . LYS A 1 81 ? 9.655 -1.382 11.850 1.00 95.56 81 LYS A O 1
ATOM 650 N N . ARG A 1 82 ? 8.150 -0.520 13.266 1.00 95.31 82 ARG A N 1
ATOM 651 C CA . ARG A 1 82 ? 7.381 -1.762 13.450 1.00 95.31 82 ARG A CA 1
ATOM 652 C C . ARG A 1 82 ? 6.120 -1.811 12.606 1.00 95.31 82 ARG A C 1
ATOM 654 O O . ARG A 1 82 ? 5.715 -2.901 12.206 1.00 95.31 82 ARG A O 1
ATOM 661 N N . TYR A 1 83 ? 5.520 -0.655 12.332 1.00 96.69 83 TYR A N 1
ATOM 662 C CA . TYR A 1 83 ? 4.235 -0.552 11.657 1.00 96.69 83 TYR A CA 1
ATOM 663 C C . TYR A 1 83 ? 4.241 0.503 10.553 1.00 96.69 83 TYR A C 1
ATOM 665 O O . TYR A 1 83 ? 4.767 1.609 10.698 1.00 96.69 83 TYR A O 1
ATOM 673 N N . LYS A 1 84 ? 3.533 0.192 9.471 1.00 96.75 84 LYS A N 1
ATOM 674 C CA . LYS A 1 84 ? 3.120 1.144 8.441 1.00 96.75 84 LYS A CA 1
ATOM 675 C C . LYS A 1 84 ? 1.617 1.357 8.579 1.00 96.75 84 LYS A C 1
ATOM 677 O O . LYS A 1 84 ? 0.861 0.397 8.533 1.00 96.75 84 LYS A O 1
ATOM 682 N N . ILE A 1 85 ? 1.169 2.606 8.734 1.00 98.25 85 ILE A N 1
ATOM 683 C CA . ILE A 1 85 ? -0.263 2.896 8.572 1.00 98.25 85 ILE A CA 1
ATOM 684 C C . ILE A 1 85 ? -0.589 2.762 7.095 1.00 98.25 85 ILE A C 1
ATOM 686 O O . ILE A 1 85 ? -0.095 3.553 6.284 1.00 98.25 85 ILE A O 1
ATOM 690 N N . ASP A 1 86 ? -1.387 1.753 6.784 1.00 98.19 86 ASP A N 1
ATOM 691 C CA . ASP A 1 86 ? -1.541 1.249 5.433 1.00 98.19 86 ASP A CA 1
ATOM 692 C C . ASP A 1 86 ? -2.997 0.958 5.097 1.00 98.19 86 ASP A C 1
ATOM 694 O O . ASP A 1 86 ? -3.837 0.786 5.985 1.00 98.19 86 ASP A O 1
ATOM 698 N N . HIS A 1 87 ? -3.290 0.934 3.802 1.00 98.69 87 HIS A N 1
ATOM 699 C CA . HIS A 1 87 ? -4.630 0.683 3.293 1.00 98.69 87 HIS A CA 1
ATOM 700 C C . HIS A 1 87 ? -4.909 -0.823 3.232 1.00 98.69 87 HIS A C 1
ATOM 702 O O . HIS A 1 87 ? -4.052 -1.562 2.771 1.00 98.69 87 HIS A O 1
ATOM 708 N N . LEU A 1 88 ? -6.074 -1.322 3.659 1.00 98.81 88 LEU A N 1
ATOM 709 C CA . LEU A 1 88 ? -6.430 -2.738 3.466 1.00 98.81 88 LEU A CA 1
ATOM 710 C C . LEU A 1 88 ? -6.621 -3.048 1.976 1.00 98.81 88 LEU A C 1
ATOM 712 O O . LEU A 1 88 ? -6.053 -4.007 1.466 1.00 98.81 88 LEU A O 1
ATOM 716 N N . ILE A 1 89 ? -7.382 -2.203 1.282 1.00 98.88 89 ILE A N 1
ATOM 717 C CA . ILE A 1 89 ? -7.442 -2.161 -0.180 1.00 98.88 89 ILE A CA 1
ATOM 718 C C . ILE A 1 89 ? -6.537 -1.022 -0.646 1.00 98.88 89 ILE A C 1
ATOM 720 O O . ILE A 1 89 ? -6.830 0.129 -0.301 1.00 98.88 89 ILE A O 1
ATOM 724 N N . PRO A 1 90 ? -5.487 -1.262 -1.447 1.00 98.75 90 PRO A N 1
ATOM 725 C CA . PRO A 1 90 ? -4.601 -0.190 -1.855 1.00 98.75 90 PRO A CA 1
ATOM 726 C C . PRO A 1 90 ? -5.318 0.815 -2.749 1.00 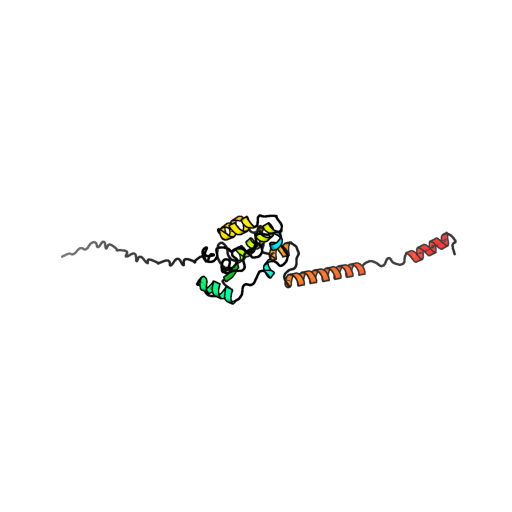98.75 90 PRO A C 1
ATOM 728 O O . PRO A 1 90 ? -6.187 0.480 -3.561 1.00 98.75 90 PRO A O 1
ATOM 731 N N . LEU A 1 91 ? -4.891 2.074 -2.648 1.00 98.75 91 LEU A N 1
ATOM 732 C CA . LEU A 1 91 ? -5.382 3.146 -3.515 1.00 98.75 91 LEU A CA 1
ATOM 733 C C . LEU A 1 91 ? -5.167 2.810 -5.000 1.00 98.75 91 LEU A C 1
ATOM 735 O O . LEU A 1 91 ? -5.988 3.179 -5.825 1.00 98.75 91 LEU A O 1
ATOM 739 N N . SER A 1 92 ? -4.112 2.062 -5.344 1.00 98.38 92 SER A N 1
ATOM 740 C CA . SER A 1 92 ? -3.799 1.647 -6.720 1.00 98.38 92 SER A CA 1
ATOM 741 C C . SER A 1 92 ? -4.840 0.730 -7.363 1.00 98.38 92 SER A C 1
ATOM 743 O O . SER A 1 92 ? -4.845 0.621 -8.582 1.00 98.38 92 SER A O 1
ATOM 745 N N . ILE A 1 93 ? -5.732 0.103 -6.588 1.00 98.69 93 ILE A N 1
ATOM 746 C CA . ILE A 1 93 ? -6.875 -0.658 -7.118 1.00 98.69 93 ILE A CA 1
ATOM 747 C C . ILE A 1 93 ? -8.215 -0.074 -6.658 1.00 98.69 93 ILE A C 1
ATOM 749 O O . ILE A 1 93 ? -9.212 -0.784 -6.586 1.00 98.69 93 ILE A O 1
ATOM 753 N N . GLY A 1 94 ? -8.257 1.220 -6.326 1.00 98.75 94 GLY A N 1
ATOM 754 C CA . GLY A 1 94 ? -9.501 1.933 -6.017 1.00 98.75 94 GLY A CA 1
ATOM 755 C C . GLY A 1 94 ? -9.923 1.928 -4.546 1.00 98.75 94 GLY A C 1
ATOM 756 O O . GLY A 1 94 ? -11.052 2.316 -4.249 1.00 98.75 94 GLY A O 1
ATOM 757 N N . GLY A 1 95 ? -9.050 1.530 -3.615 1.00 98.81 95 GLY A N 1
ATOM 758 C CA . GLY A 1 95 ? -9.305 1.674 -2.178 1.00 98.81 95 GLY A CA 1
ATOM 759 C C . GLY A 1 95 ? -9.529 3.129 -1.745 1.00 98.81 95 GLY A C 1
ATOM 760 O O . GLY A 1 95 ? -9.073 4.069 -2.396 1.00 98.81 95 GLY A O 1
ATOM 761 N N . SER A 1 96 ? -10.245 3.324 -0.638 1.00 98.69 96 SER A N 1
ATOM 762 C CA . SER A 1 96 ? -10.520 4.644 -0.059 1.00 98.69 96 SER A CA 1
ATOM 763 C C . SER A 1 96 ? -9.408 5.102 0.885 1.00 98.69 96 SER A C 1
ATOM 765 O O . SER A 1 96 ? -8.856 4.306 1.641 1.00 98.69 96 SER A O 1
ATOM 767 N N . ASP A 1 97 ? -9.115 6.401 0.907 1.00 98.50 97 ASP A N 1
ATOM 768 C CA . ASP A 1 97 ? -8.141 7.011 1.817 1.00 98.50 97 ASP A CA 1
ATOM 769 C C . ASP A 1 97 ? -8.794 7.470 3.134 1.00 98.50 97 ASP A C 1
ATOM 771 O O . ASP A 1 97 ? -8.778 8.640 3.510 1.00 98.50 97 ASP A O 1
ATOM 775 N N . THR A 1 98 ? -9.444 6.530 3.819 1.00 98.56 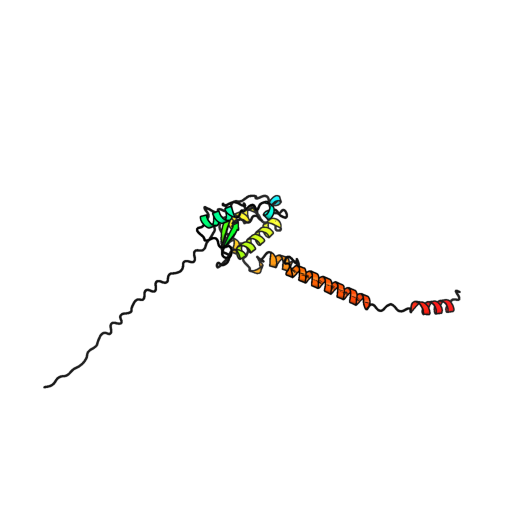98 THR A N 1
ATOM 776 C CA . THR A 1 98 ? -10.273 6.787 5.008 1.00 98.56 98 THR A CA 1
ATOM 777 C C . THR A 1 98 ? -9.942 5.827 6.138 1.00 98.56 98 THR A C 1
ATOM 779 O O . THR A 1 98 ? -9.442 4.733 5.900 1.00 98.56 98 THR A O 1
ATOM 782 N N . GLU A 1 99 ? -10.323 6.179 7.366 1.00 98.31 99 GLU A N 1
ATOM 783 C CA . GLU A 1 99 ? -10.160 5.326 8.552 1.00 98.31 99 GLU A CA 1
ATOM 784 C C . GLU A 1 99 ? -10.705 3.901 8.366 1.00 98.31 99 GLU A C 1
ATOM 786 O O . GLU A 1 99 ? -10.031 2.950 8.740 1.00 98.31 99 GLU A O 1
ATOM 791 N N . ALA A 1 100 ? -11.847 3.741 7.687 1.00 98.62 100 ALA A N 1
ATOM 792 C CA . ALA A 1 100 ? -12.455 2.441 7.374 1.00 98.62 100 ALA A CA 1
ATOM 793 C C . ALA A 1 100 ? -11.636 1.558 6.403 1.00 98.62 100 ALA A C 1
ATOM 795 O O . ALA A 1 100 ? -12.033 0.442 6.068 1.00 98.62 100 ALA A O 1
ATOM 796 N N . ASN A 1 101 ? -10.499 2.050 5.917 1.00 98.81 101 ASN A N 1
ATOM 797 C CA . ASN A 1 101 ? -9.559 1.305 5.090 1.00 98.81 101 ASN A CA 1
ATOM 798 C C . ASN A 1 101 ? -8.128 1.373 5.643 1.00 98.81 101 ASN A C 1
ATOM 800 O O . ASN A 1 101 ? -7.248 0.785 5.040 1.00 98.81 101 ASN A O 1
ATOM 804 N N . LEU A 1 102 ? -7.871 2.051 6.767 1.00 98.75 102 LEU A N 1
ATOM 805 C CA . LEU A 1 102 ? -6.526 2.195 7.329 1.00 98.75 102 LEU A CA 1
ATOM 806 C C . LEU A 1 102 ? -6.331 1.333 8.577 1.00 98.75 102 LEU A C 1
ATOM 808 O O . LEU A 1 102 ? -7.215 1.251 9.429 1.00 98.75 102 LEU A O 1
ATOM 812 N N . TRP A 1 103 ? -5.147 0.741 8.709 1.00 98.44 103 TRP A N 1
ATOM 813 C CA . TRP A 1 103 ? -4.737 -0.049 9.873 1.00 98.44 103 TRP A CA 1
ATOM 814 C C . TRP A 1 103 ? -3.205 -0.019 10.052 1.00 98.44 103 TRP A C 1
ATOM 816 O O . TRP A 1 103 ? -2.493 0.356 9.115 1.00 98.44 103 TRP A O 1
ATOM 826 N N . PRO A 1 104 ? -2.660 -0.366 11.233 1.00 98.06 104 PRO A N 1
ATOM 827 C CA . PRO A 1 104 ? -1.222 -0.525 11.425 1.00 98.06 104 PRO A CA 1
ATOM 828 C C . PRO A 1 104 ? -0.767 -1.888 10.889 1.00 98.06 104 PRO A C 1
ATOM 830 O O . PRO A 1 104 ? -0.912 -2.902 11.563 1.00 98.06 104 PRO A O 1
ATOM 833 N N . SER A 1 105 ? -0.194 -1.908 9.687 1.00 97.44 105 SER A N 1
ATOM 834 C CA . SER A 1 105 ? 0.386 -3.108 9.082 1.00 97.44 105 SER A CA 1
ATOM 835 C C . SER A 1 105 ? 1.764 -3.404 9.684 1.00 97.44 105 SER A C 1
ATOM 837 O O . SER A 1 105 ? 2.667 -2.573 9.531 1.00 97.44 105 SER A O 1
ATOM 839 N N . PRO A 1 106 ? 1.974 -4.562 10.336 1.00 96.50 106 PRO A N 1
ATOM 840 C CA . PRO A 1 106 ? 3.277 -4.948 10.871 1.00 96.50 106 PRO A CA 1
ATOM 841 C C . PRO A 1 106 ? 4.315 -5.165 9.768 1.00 96.50 106 PRO A C 1
ATOM 843 O O . PRO A 1 106 ? 4.006 -5.751 8.734 1.00 96.50 106 PRO A O 1
ATOM 846 N N . LEU A 1 107 ? 5.555 -4.734 9.994 1.00 95.75 107 LEU A N 1
ATOM 847 C CA . LEU A 1 107 ? 6.646 -4.863 9.018 1.00 95.75 107 LEU A CA 1
ATOM 848 C C . LEU A 1 107 ? 7.471 -6.149 9.182 1.00 95.75 107 LEU A C 1
ATOM 850 O O . LEU A 1 107 ? 8.089 -6.594 8.223 1.00 95.75 107 LEU A O 1
ATOM 854 N N . PHE A 1 108 ? 7.453 -6.770 10.366 1.00 93.06 108 PHE A N 1
ATOM 855 C CA . PHE A 1 108 ? 8.307 -7.919 10.700 1.00 93.06 108 PHE A CA 1
ATOM 856 C C . PHE A 1 108 ? 7.518 -9.036 11.406 1.00 93.06 108 PHE A C 1
ATOM 858 O O . PHE A 1 108 ? 7.747 -9.361 12.573 1.00 93.06 108 PHE A O 1
ATOM 865 N N . THR A 1 109 ? 6.541 -9.605 10.700 1.00 91.00 109 THR A N 1
ATOM 866 C CA . THR A 1 109 ? 5.718 -10.745 11.146 1.00 91.00 109 THR A CA 1
ATOM 867 C C . THR A 1 109 ? 5.889 -11.961 10.239 1.00 91.00 109 THR A C 1
ATOM 869 O O . THR A 1 109 ? 6.434 -11.859 9.146 1.00 91.00 109 THR A O 1
ATOM 872 N N . GLN A 1 110 ? 5.442 -13.116 10.733 1.00 89.75 110 GLN A N 1
ATOM 873 C CA . GLN A 1 110 ? 5.443 -14.403 10.036 1.00 89.75 110 GLN A CA 1
ATOM 874 C C . GLN A 1 110 ? 4.000 -14.949 10.002 1.00 89.75 110 GLN A C 1
ATOM 876 O O . GLN A 1 110 ? 3.254 -14.680 10.954 1.00 89.75 110 GLN A O 1
ATOM 881 N N . PRO A 1 111 ? 3.595 -15.720 8.973 1.00 90.00 111 PRO A N 1
ATOM 882 C CA . PRO A 1 111 ? 4.384 -16.096 7.789 1.00 90.00 111 PRO A CA 1
ATOM 883 C C . PRO A 1 111 ? 4.533 -14.958 6.768 1.00 90.00 111 PRO A C 1
ATOM 885 O O . PRO A 1 111 ? 5.447 -14.979 5.955 1.00 90.00 111 PRO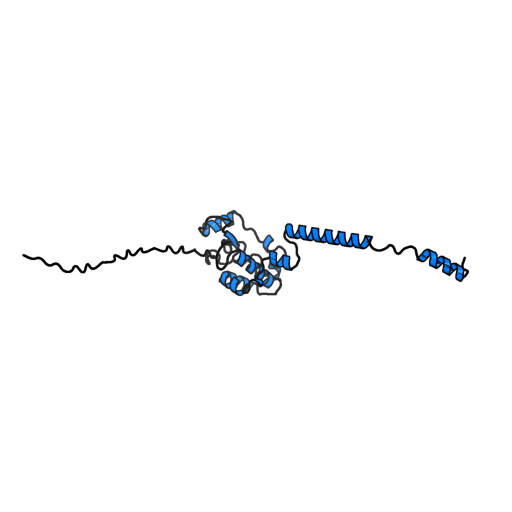 A O 1
ATOM 888 N N . VAL A 1 112 ? 3.663 -13.947 6.845 1.00 92.69 112 VAL A N 1
ATOM 889 C CA . VAL A 1 112 ? 3.669 -12.772 5.968 1.00 92.69 112 VAL A CA 1
ATOM 890 C C . VAL A 1 112 ? 3.648 -11.470 6.774 1.00 92.69 112 VAL A C 1
ATOM 892 O O . VAL A 1 112 ? 3.205 -11.423 7.930 1.00 92.69 112 VAL A O 1
ATOM 895 N N . ASN A 1 113 ? 4.133 -10.392 6.165 1.00 94.81 113 ASN A N 1
ATOM 896 C CA . ASN A 1 113 ? 4.234 -9.050 6.735 1.00 94.81 113 ASN A CA 1
ATOM 897 C C . ASN A 1 113 ? 3.838 -7.955 5.723 1.00 94.81 113 ASN A C 1
ATOM 899 O O . ASN A 1 113 ? 3.418 -8.221 4.597 1.00 94.81 113 ASN A O 1
ATOM 903 N N . GLY A 1 114 ? 3.959 -6.692 6.131 1.00 95.38 114 GLY A N 1
ATOM 904 C CA . GLY A 1 114 ? 3.602 -5.530 5.318 1.00 95.38 114 GLY A CA 1
ATOM 905 C C . GLY A 1 114 ? 4.378 -5.414 4.003 1.00 95.38 114 GLY A C 1
ATOM 906 O O . GLY A 1 114 ? 3.824 -4.922 3.026 1.00 95.38 114 GLY A O 1
ATOM 907 N N . TYR A 1 115 ? 5.619 -5.905 3.929 1.00 95.06 115 TYR A N 1
ATOM 908 C CA . TYR A 1 115 ? 6.357 -5.948 2.665 1.00 95.06 115 TYR A CA 1
ATOM 909 C C . TYR A 1 115 ? 5.793 -7.005 1.718 1.00 95.06 115 TYR A C 1
ATOM 911 O O . TYR A 1 115 ? 5.758 -6.783 0.511 1.00 95.06 115 TYR A O 1
ATOM 919 N N . ASP A 1 116 ? 5.347 -8.146 2.240 1.00 95.44 116 ASP A N 1
ATOM 920 C CA . ASP A 1 116 ? 4.691 -9.194 1.451 1.00 95.44 116 ASP A CA 1
ATOM 921 C C . ASP A 1 116 ? 3.358 -8.686 0.895 1.00 95.44 116 ASP A C 1
ATOM 923 O O . ASP A 1 116 ? 3.087 -8.802 -0.304 1.00 95.44 116 ASP A O 1
ATOM 927 N N . LYS A 1 117 ? 2.590 -7.990 1.739 1.00 96.31 117 LYS A N 1
ATOM 928 C CA . LYS A 1 117 ? 1.387 -7.273 1.320 1.00 96.31 117 LYS A CA 1
ATOM 929 C C . LYS A 1 117 ? 1.685 -6.263 0.207 1.00 96.31 117 LYS A C 1
ATOM 931 O O . LYS A 1 117 ? 1.023 -6.326 -0.822 1.00 96.31 117 LYS A O 1
ATOM 936 N N . ASP A 1 118 ? 2.708 -5.414 0.342 1.00 96.94 118 ASP A N 1
ATOM 937 C CA . ASP A 1 118 ? 3.099 -4.447 -0.701 1.00 96.94 118 ASP A CA 1
ATOM 938 C C . ASP A 1 118 ? 3.396 -5.135 -2.057 1.00 96.94 118 ASP A C 1
ATOM 940 O O . ASP A 1 118 ? 3.050 -4.604 -3.119 1.00 96.94 118 ASP A O 1
ATOM 944 N N . ARG A 1 119 ? 3.996 -6.339 -2.053 1.00 96.25 119 ARG A N 1
ATOM 945 C CA . ARG A 1 119 ? 4.236 -7.120 -3.286 1.00 96.25 119 ARG A CA 1
ATOM 946 C C . ARG A 1 119 ? 2.936 -7.639 -3.903 1.00 96.25 119 ARG A C 1
ATOM 948 O O . ARG A 1 119 ? 2.738 -7.484 -5.111 1.00 96.25 119 ARG A O 1
ATOM 955 N N . MET A 1 120 ? 2.028 -8.187 -3.092 1.00 97.69 120 MET A N 1
ATOM 956 C CA . MET A 1 120 ? 0.698 -8.609 -3.552 1.00 97.69 120 MET A CA 1
ATOM 957 C C . MET A 1 120 ? -0.111 -7.432 -4.104 1.00 97.69 120 MET A C 1
ATOM 959 O O . MET A 1 120 ? -0.734 -7.551 -5.155 1.00 97.69 120 MET A O 1
ATOM 963 N N . GLU A 1 121 ? -0.097 -6.280 -3.438 1.00 98.19 121 GLU A N 1
ATOM 964 C CA . GLU A 1 121 ? -0.805 -5.085 -3.906 1.00 98.19 121 GLU A CA 1
ATOM 965 C C . GLU A 1 121 ? -0.302 -4.617 -5.269 1.00 98.19 121 GLU A C 1
ATOM 967 O O . GLU A 1 121 ? -1.096 -4.249 -6.140 1.00 98.19 121 GLU A O 1
ATOM 972 N N . PHE A 1 122 ? 1.013 -4.679 -5.484 1.00 97.25 122 PHE A N 1
ATOM 973 C CA . PHE A 1 122 ? 1.596 -4.393 -6.786 1.00 97.25 122 PHE A CA 1
ATOM 974 C C . PHE A 1 122 ? 1.220 -5.449 -7.840 1.00 97.25 122 PHE A C 1
ATOM 976 O O . PHE A 1 122 ? 0.933 -5.094 -8.986 1.00 97.25 122 PHE A O 1
ATOM 983 N N . ARG A 1 123 ? 1.152 -6.740 -7.478 1.00 97.06 123 ARG A N 1
ATOM 984 C CA . ARG A 1 123 ? 0.631 -7.796 -8.367 1.00 97.06 123 ARG A CA 1
ATOM 985 C C . ARG A 1 123 ? -0.817 -7.520 -8.764 1.00 97.06 123 ARG A C 1
ATOM 987 O O . ARG A 1 123 ? -1.101 -7.507 -9.958 1.00 97.06 123 ARG A O 1
ATOM 994 N N . LEU A 1 124 ? -1.693 -7.233 -7.803 1.00 98.12 124 LEU A N 1
ATOM 995 C CA . LEU A 1 124 ? -3.102 -6.920 -8.049 1.00 98.12 124 LEU A CA 1
ATOM 996 C C . LEU A 1 124 ? -3.280 -5.672 -8.914 1.00 98.12 124 LEU A C 1
ATOM 998 O O . LEU A 1 124 ? -4.108 -5.679 -9.820 1.00 98.12 124 LEU A O 1
ATOM 1002 N N . TYR A 1 125 ? -2.479 -4.629 -8.686 1.00 97.88 125 TYR A N 1
ATOM 1003 C CA . TYR A 1 125 ? -2.455 -3.454 -9.556 1.00 97.88 125 TYR A CA 1
ATOM 1004 C C . TYR A 1 125 ? -2.140 -3.830 -11.008 1.00 97.88 125 TYR A C 1
ATOM 1006 O O . TYR A 1 125 ? -2.886 -3.445 -11.906 1.00 97.88 125 TYR A O 1
ATOM 1014 N N . ARG A 1 126 ? -1.087 -4.625 -11.246 1.00 96.44 126 ARG A N 1
ATOM 1015 C CA . ARG A 1 126 ? -0.742 -5.080 -12.603 1.00 96.44 126 ARG A CA 1
ATOM 1016 C C . ARG A 1 126 ? -1.857 -5.921 -13.218 1.00 96.44 126 ARG A C 1
ATOM 1018 O O . ARG A 1 126 ? -2.238 -5.675 -14.356 1.00 96.44 126 ARG A O 1
ATOM 1025 N N . MET A 1 127 ? -2.430 -6.844 -12.448 1.00 97.50 127 MET A N 1
ATOM 1026 C CA . MET A 1 127 ? -3.538 -7.675 -12.912 1.00 97.50 127 MET A CA 1
ATOM 1027 C C . MET A 1 127 ? -4.738 -6.825 -13.352 1.00 97.50 127 MET A C 1
ATOM 1029 O O . MET A 1 127 ? -5.281 -7.025 -14.434 1.00 97.50 127 MET A O 1
ATOM 1033 N N . VAL A 1 128 ? -5.138 -5.845 -12.538 1.00 98.56 128 VAL A N 1
ATOM 1034 C CA . VAL A 1 128 ? -6.291 -4.979 -12.830 1.00 98.56 128 VAL A CA 1
ATOM 1035 C C . VAL A 1 128 ? -6.005 -4.026 -13.993 1.00 98.56 128 VAL A C 1
ATOM 1037 O O . VAL A 1 128 ? -6.826 -3.909 -14.898 1.00 98.56 128 VAL A O 1
ATOM 1040 N N . CYS A 1 129 ? -4.852 -3.354 -13.993 1.00 98.12 129 CYS A N 1
ATOM 1041 C CA . CYS A 1 129 ? -4.568 -2.275 -14.942 1.00 98.12 129 CYS A CA 1
ATOM 1042 C C . CYS A 1 129 ? -3.906 -2.714 -16.248 1.00 98.12 129 CYS A C 1
ATOM 1044 O O . CYS A 1 129 ? -3.912 -1.947 -17.210 1.00 98.12 129 CYS A O 1
ATOM 1046 N N . HIS A 1 130 ? -3.320 -3.911 -16.297 1.00 96.25 130 HIS A N 1
ATOM 1047 C CA . HIS A 1 130 ? -2.582 -4.392 -17.468 1.00 96.25 130 HIS A CA 1
ATOM 1048 C C . HIS A 1 130 ? -3.045 -5.762 -17.973 1.00 96.25 130 HIS A C 1
ATOM 1050 O O . HIS A 1 130 ? -2.790 -6.076 -19.130 1.00 96.25 130 HIS A O 1
ATOM 1056 N N . GLU A 1 131 ? -3.739 -6.561 -17.156 1.00 96.75 131 GLU A N 1
ATOM 1057 C CA . GLU A 1 131 ? -4.164 -7.927 -17.520 1.00 96.75 131 GLU A CA 1
ATOM 1058 C C . GLU A 1 131 ? -5.697 -8.086 -17.555 1.00 96.75 131 GLU A C 1
ATOM 1060 O O . GLU A 1 131 ? -6.202 -9.189 -17.734 1.00 96.75 131 GLU A O 1
ATOM 1065 N N . GLY A 1 132 ? -6.459 -6.998 -17.379 1.00 97.00 132 GLY A N 1
ATOM 1066 C CA . GLY A 1 132 ? -7.926 -7.015 -17.466 1.00 97.00 132 GLY A CA 1
ATOM 1067 C C . GLY A 1 132 ? -8.632 -7.734 -16.310 1.00 97.00 132 GLY A C 1
ATOM 1068 O O . GLY A 1 132 ? -9.798 -8.111 -16.434 1.00 97.00 132 GLY A O 1
ATOM 1069 N N . TYR A 1 133 ? -7.955 -7.939 -15.178 1.00 98.38 133 TYR A N 1
ATOM 1070 C CA . TYR A 1 133 ? -8.543 -8.619 -14.027 1.00 98.38 133 TYR A CA 1
ATOM 1071 C C . TYR A 1 133 ? -9.650 -7.787 -13.370 1.00 98.38 133 TYR A C 1
ATOM 1073 O O . TYR A 1 133 ? -9.560 -6.565 -13.235 1.00 98.38 133 TYR A O 1
ATOM 1081 N N . ASN A 1 134 ? -10.700 -8.458 -12.896 1.00 98.62 134 ASN A N 1
ATOM 1082 C CA . ASN A 1 134 ? -11.855 -7.784 -12.314 1.00 98.62 134 ASN A CA 1
ATOM 1083 C C . ASN A 1 134 ? -11.498 -7.103 -10.977 1.00 98.62 134 ASN A C 1
ATOM 1085 O O . ASN A 1 134 ? -11.264 -7.766 -9.961 1.00 98.62 134 ASN A O 1
ATOM 1089 N N . VAL A 1 135 ? -11.535 -5.766 -10.956 1.00 98.75 135 VAL A N 1
ATOM 1090 C CA . VAL A 1 135 ? -11.196 -4.956 -9.774 1.00 98.75 135 VAL A CA 1
ATOM 1091 C C . VAL A 1 135 ? -12.055 -5.290 -8.551 1.00 98.75 135 VAL A C 1
ATOM 1093 O O . VAL A 1 135 ? -11.539 -5.346 -7.437 1.00 98.75 135 VAL A O 1
ATOM 1096 N N . ARG A 1 136 ? -13.343 -5.613 -8.735 1.00 98.75 136 ARG A N 1
ATOM 1097 C CA . ARG A 1 136 ? -14.238 -5.981 -7.624 1.00 98.75 136 ARG A CA 1
ATOM 1098 C C . ARG A 1 136 ? -13.819 -7.302 -6.990 1.00 98.75 136 ARG A C 1
ATOM 1100 O O . ARG A 1 136 ? -13.928 -7.452 -5.777 1.00 98.75 136 ARG A O 1
ATOM 1107 N N . VAL A 1 137 ? -13.332 -8.255 -7.788 1.00 98.75 137 VAL A N 1
ATOM 1108 C CA . VAL A 1 137 ? -12.821 -9.541 -7.285 1.00 98.75 137 VAL A CA 1
ATOM 1109 C C . VAL A 1 137 ? -11.531 -9.330 -6.493 1.00 98.75 137 VAL A C 1
ATOM 1111 O O . VAL A 1 137 ? -11.395 -9.883 -5.401 1.00 98.75 137 VAL A O 1
ATOM 1114 N N . ALA A 1 138 ? -10.614 -8.498 -6.996 1.00 98.69 138 ALA A N 1
ATOM 1115 C CA . ALA A 1 138 ? -9.381 -8.148 -6.287 1.00 98.69 138 ALA A CA 1
ATOM 1116 C C . ALA A 1 138 ? -9.667 -7.466 -4.936 1.00 98.69 138 ALA A C 1
ATOM 1118 O O . ALA A 1 138 ? -9.169 -7.902 -3.900 1.00 98.69 138 ALA A O 1
ATOM 1119 N N . GLN A 1 139 ? -10.529 -6.447 -4.932 1.00 98.81 139 GLN A N 1
ATOM 1120 C CA . GLN A 1 139 ? -10.926 -5.719 -3.724 1.00 98.81 139 GLN A CA 1
ATOM 1121 C C . GLN A 1 139 ? -11.609 -6.632 -2.695 1.00 98.81 139 GLN A C 1
ATOM 1123 O O . GLN A 1 139 ? -11.229 -6.625 -1.525 1.00 98.81 139 GLN A O 1
ATOM 1128 N N . ARG A 1 140 ? -12.568 -7.466 -3.126 1.00 98.75 140 ARG A N 1
ATOM 1129 C CA . ARG A 1 140 ? -13.267 -8.416 -2.241 1.00 98.75 140 ARG A CA 1
ATOM 1130 C C . ARG A 1 140 ? -12.326 -9.440 -1.612 1.00 98.75 140 ARG A C 1
ATOM 1132 O O . ARG A 1 140 ? -12.542 -9.822 -0.465 1.00 98.75 140 ARG A O 1
ATOM 1139 N N . ALA A 1 141 ? -11.293 -9.879 -2.334 1.00 98.69 141 ALA A N 1
ATOM 1140 C CA . ALA A 1 141 ? -10.299 -10.794 -1.778 1.00 98.69 141 ALA A CA 1
ATOM 1141 C C . ALA A 1 141 ? -9.581 -10.167 -0.569 1.00 98.69 141 ALA A C 1
ATOM 1143 O O . ALA A 1 141 ? -9.513 -10.799 0.482 1.00 98.69 141 ALA A O 1
ATOM 1144 N N . LEU A 1 142 ? -9.153 -8.903 -0.681 1.00 98.62 142 LEU A N 1
ATOM 1145 C CA . LEU A 1 142 ? -8.506 -8.170 0.416 1.00 98.62 142 LEU A CA 1
ATOM 1146 C C . LEU A 1 142 ? -9.454 -7.882 1.588 1.00 98.62 142 LEU A C 1
ATOM 1148 O O . LEU A 1 142 ? -9.044 -7.991 2.739 1.00 98.62 142 LEU A O 1
ATOM 1152 N N . GLN A 1 143 ? -10.719 -7.543 1.308 1.00 98.38 143 GLN A N 1
ATOM 1153 C CA . GLN A 1 143 ? -11.742 -7.325 2.343 1.00 98.38 143 GLN A CA 1
ATOM 1154 C C . GLN A 1 143 ? -12.005 -8.584 3.174 1.00 98.38 143 GLN A C 1
ATOM 1156 O O . GLN A 1 143 ? -12.208 -8.500 4.384 1.00 98.38 143 GLN A O 1
ATOM 1161 N N . LYS A 1 144 ? -12.033 -9.752 2.519 1.00 97.81 144 LYS A N 1
ATOM 1162 C CA . LYS A 1 144 ? -12.289 -11.029 3.188 1.00 97.81 144 LYS A CA 1
ATOM 1163 C C . LYS A 1 144 ? -11.118 -11.403 4.087 1.00 97.81 144 LYS A C 1
ATOM 1165 O O . LYS A 1 144 ? -11.315 -11.610 5.286 1.00 97.81 144 LYS A O 1
ATOM 1170 N N . ASP A 1 145 ? -9.937 -11.522 3.493 1.00 97.25 145 ASP A N 1
ATOM 1171 C CA . ASP A 1 145 ? -8.702 -11.867 4.184 1.00 97.25 145 ASP A CA 1
ATOM 1172 C C . ASP A 1 145 ? -7.511 -11.602 3.255 1.00 97.25 145 ASP A C 1
ATOM 1174 O O . ASP A 1 145 ? -7.330 -12.274 2.237 1.00 97.25 145 ASP A O 1
ATOM 1178 N N . TRP A 1 146 ? -6.695 -10.607 3.596 1.00 96.94 146 TRP A N 1
ATOM 1179 C CA . TRP A 1 146 ? -5.550 -10.237 2.773 1.00 96.94 146 TRP A CA 1
ATOM 1180 C C . TRP A 1 146 ? -4.422 -11.279 2.806 1.00 96.94 146 TRP A C 1
ATOM 1182 O O . TRP A 1 146 ? -3.657 -11.333 1.848 1.00 96.94 146 TRP A O 1
ATOM 1192 N N . GLN A 1 147 ? -4.305 -12.098 3.859 1.00 95.69 147 GLN A N 1
ATOM 1193 C CA . GLN A 1 147 ? -3.280 -13.149 3.938 1.00 95.69 147 GLN A CA 1
ATOM 1194 C C . GLN A 1 147 ? -3.657 -14.307 3.015 1.00 95.69 147 GLN A C 1
ATOM 1196 O O . GLN A 1 147 ? -2.851 -14.733 2.200 1.00 95.69 147 GLN A O 1
ATOM 1201 N N . VAL A 1 148 ? -4.930 -14.711 3.022 1.00 96.75 148 VAL A N 1
ATOM 1202 C CA . VAL A 1 148 ? -5.440 -15.688 2.044 1.00 96.75 148 VAL A CA 1
ATOM 1203 C C . VAL A 1 148 ? -5.355 -15.137 0.615 1.00 96.75 148 VAL A C 1
ATOM 1205 O O . VAL A 1 148 ? -5.087 -15.874 -0.333 1.00 96.75 148 VAL A O 1
ATOM 1208 N N . ALA A 1 149 ? -5.575 -13.830 0.429 1.00 97.38 149 ALA A N 1
ATOM 1209 C CA . ALA A 1 149 ? -5.349 -13.193 -0.865 1.00 97.38 149 ALA A CA 1
ATOM 1210 C C . ALA A 1 149 ? -3.867 -13.249 -1.272 1.00 97.38 149 ALA A C 1
ATOM 1212 O O . ALA A 1 149 ? -3.587 -13.475 -2.449 1.00 97.38 149 ALA A O 1
ATOM 1213 N N . TYR A 1 150 ? -2.937 -13.089 -0.327 1.00 96.25 150 TYR A N 1
ATOM 1214 C CA . TYR A 1 150 ? -1.506 -13.210 -0.593 1.00 96.25 150 TYR A CA 1
ATOM 1215 C C . TYR A 1 150 ? -1.181 -14.601 -1.130 1.00 96.25 150 TYR A C 1
ATOM 1217 O O . TYR A 1 150 ? -0.656 -14.696 -2.234 1.00 96.25 150 TYR A O 1
ATOM 1225 N N . ASP A 1 151 ? -1.603 -15.659 -0.438 1.00 95.38 151 ASP A N 1
ATOM 1226 C CA . ASP A 1 151 ? -1.362 -17.039 -0.878 1.00 95.38 151 ASP A CA 1
ATOM 1227 C C . ASP A 1 151 ? -1.950 -17.305 -2.274 1.00 95.38 151 ASP A C 1
ATOM 1229 O O . ASP A 1 151 ? -1.344 -17.970 -3.112 1.00 95.38 151 ASP A O 1
ATOM 1233 N N . LYS A 1 152 ? -3.122 -16.724 -2.569 1.00 96.50 152 LYS A N 1
ATOM 1234 C CA . LYS A 1 152 ? -3.785 -16.863 -3.872 1.00 96.50 152 LYS A CA 1
ATOM 1235 C C . LYS A 1 152 ? -3.047 -16.156 -5.013 1.00 96.50 152 LYS A C 1
ATOM 1237 O O . LYS A 1 152 ? -2.997 -16.684 -6.122 1.00 96.50 152 LYS A O 1
ATOM 1242 N N . TYR A 1 153 ? -2.596 -14.921 -4.798 1.00 96.12 153 TYR A N 1
ATOM 1243 C CA . TYR A 1 153 ? -2.048 -14.077 -5.870 1.00 96.12 153 TYR A CA 1
ATOM 1244 C C . TYR A 1 153 ? -0.519 -14.096 -5.937 1.00 96.12 153 TYR A C 1
ATOM 1246 O O . TYR A 1 153 ? 0.036 -13.659 -6.946 1.00 96.12 153 TYR A O 1
ATOM 1254 N N . CYS A 1 154 ? 0.131 -14.609 -4.893 1.00 95.00 154 CYS A N 1
ATOM 1255 C CA . CYS A 1 154 ? 1.574 -14.757 -4.757 1.00 95.00 154 CYS A CA 1
ATOM 1256 C C . CYS A 1 154 ? 1.980 -16.195 -4.364 1.00 95.00 154 CYS A C 1
ATOM 1258 O O . CYS A 1 154 ? 2.742 -16.349 -3.410 1.00 95.00 154 CYS A O 1
ATOM 1260 N N . PRO A 1 155 ? 1.492 -17.246 -5.056 1.00 89.81 155 PRO A N 1
ATOM 1261 C CA . PRO A 1 155 ? 1.766 -18.634 -4.669 1.00 89.81 155 PRO A CA 1
ATOM 1262 C C . PRO A 1 155 ? 3.250 -19.003 -4.798 1.00 89.81 155 PRO A C 1
ATOM 1264 O O . PRO A 1 155 ? 3.752 -19.820 -4.038 1.00 89.81 155 PRO A O 1
ATOM 1267 N N . GLU A 1 156 ? 3.956 -18.363 -5.733 1.00 85.31 156 GLU A N 1
ATOM 1268 C CA . GLU A 1 156 ? 5.381 -18.583 -5.980 1.00 85.31 156 GLU A CA 1
ATOM 1269 C C . GLU A 1 156 ? 6.189 -17.328 -5.616 1.00 85.31 156 GLU A C 1
ATOM 1271 O O . GLU A 1 156 ? 5.733 -16.216 -5.924 1.00 85.31 156 GLU A O 1
ATOM 1276 N N . PRO A 1 157 ? 7.409 -17.448 -5.058 1.00 70.94 157 PRO A N 1
ATOM 1277 C CA . PRO A 1 157 ? 8.257 -16.297 -4.727 1.00 70.94 157 PRO A CA 1
ATOM 1278 C C . PRO A 1 157 ? 8.450 -15.315 -5.895 1.00 70.94 157 PRO A C 1
ATOM 1280 O O . PRO A 1 157 ? 8.394 -14.096 -5.709 1.00 70.94 157 PRO A O 1
ATOM 1283 N N . ASP A 1 158 ? 8.579 -15.845 -7.113 1.00 78.62 158 ASP A N 1
ATOM 1284 C CA . ASP A 1 158 ? 8.811 -15.065 -8.334 1.00 78.62 158 ASP A CA 1
ATOM 1285 C C . ASP A 1 158 ? 7.531 -14.446 -8.918 1.00 78.62 158 ASP A C 1
ATOM 1287 O O . ASP A 1 158 ? 7.590 -13.508 -9.719 1.00 78.62 158 ASP A O 1
ATOM 1291 N N . SER A 1 159 ? 6.351 -14.921 -8.503 1.00 79.06 159 SER A N 1
ATOM 1292 C CA . SER A 1 159 ? 5.064 -14.411 -9.003 1.00 79.06 159 SER A CA 1
ATOM 1293 C C . SER A 1 159 ? 4.744 -12.998 -8.488 1.00 79.06 159 SER A C 1
ATOM 1295 O O . SER A 1 159 ? 4.024 -12.231 -9.140 1.00 79.06 159 SER A O 1
ATOM 1297 N N . CYS A 1 160 ? 5.352 -12.603 -7.365 1.00 90.06 160 CYS A N 1
ATOM 1298 C CA . CYS A 1 160 ? 5.150 -11.310 -6.718 1.00 90.06 160 CYS A CA 1
ATOM 1299 C C . CYS A 1 160 ? 6.477 -10.601 -6.417 1.00 90.06 160 CYS A C 1
ATOM 1301 O O . CYS A 1 160 ? 6.842 -10.446 -5.248 1.00 90.06 160 CYS A O 1
ATOM 1303 N N . PRO A 1 161 ? 7.194 -10.105 -7.446 1.00 91.31 161 PRO A N 1
ATOM 1304 C CA . PRO A 1 161 ? 8.361 -9.266 -7.228 1.00 91.31 161 PRO A CA 1
ATOM 1305 C C . PRO A 1 161 ? 7.951 -7.952 -6.556 1.00 91.31 161 PRO A C 1
ATOM 1307 O O . PRO A 1 161 ? 6.848 -7.433 -6.758 1.00 91.31 161 PRO A O 1
ATOM 1310 N N . SER A 1 162 ? 8.872 -7.360 -5.795 1.00 89.94 162 SER A N 1
ATOM 1311 C CA . SER A 1 162 ? 8.710 -5.968 -5.371 1.00 89.94 162 SER A CA 1
ATOM 1312 C C . SER A 1 162 ? 8.673 -5.043 -6.592 1.00 89.94 162 SER A C 1
ATOM 1314 O O . SER A 1 162 ? 9.210 -5.375 -7.650 1.00 89.94 162 SER A O 1
ATOM 1316 N N . PHE A 1 163 ? 8.084 -3.851 -6.446 1.00 88.94 163 PHE A N 1
ATOM 1317 C CA . PHE A 1 163 ? 8.136 -2.829 -7.499 1.00 88.94 163 PHE A CA 1
ATOM 1318 C C . PHE A 1 163 ? 9.576 -2.582 -7.971 1.00 88.94 163 PHE A C 1
ATOM 1320 O O . PHE A 1 163 ? 9.826 -2.472 -9.165 1.00 88.94 163 PHE A O 1
ATOM 1327 N N . VAL A 1 164 ? 10.531 -2.555 -7.035 1.00 88.25 164 VAL A N 1
ATOM 1328 C CA . VAL A 1 164 ? 11.949 -2.353 -7.348 1.00 88.25 164 VAL A CA 1
ATOM 1329 C C . VAL A 1 164 ? 12.492 -3.484 -8.211 1.00 88.25 164 VAL A C 1
ATOM 1331 O O . VAL A 1 164 ? 12.987 -3.211 -9.301 1.00 88.25 164 VAL A O 1
ATOM 1334 N N . ALA A 1 165 ? 12.316 -4.734 -7.777 1.00 88.69 165 ALA A N 1
ATOM 1335 C CA . ALA A 1 165 ? 12.778 -5.901 -8.522 1.00 88.69 165 ALA A CA 1
ATOM 1336 C C . ALA A 1 165 ? 12.133 -5.979 -9.917 1.00 88.69 165 ALA A C 1
ATOM 1338 O O . ALA A 1 165 ? 12.806 -6.265 -10.904 1.00 88.69 165 ALA A O 1
ATOM 1339 N N . TYR A 1 166 ? 10.841 -5.652 -10.023 1.00 89.94 166 TYR A N 1
ATOM 1340 C CA . TYR A 1 166 ? 10.143 -5.605 -11.307 1.00 89.94 166 TYR A CA 1
ATOM 1341 C C . TYR A 1 166 ? 10.733 -4.558 -12.260 1.00 89.94 166 TYR A C 1
ATOM 1343 O O . TYR A 1 166 ? 10.955 -4.845 -13.436 1.00 89.94 166 TYR A O 1
ATOM 1351 N N . MET A 1 167 ? 10.995 -3.345 -11.770 1.00 89.38 167 MET A N 1
ATOM 1352 C CA . MET A 1 167 ? 11.556 -2.271 -12.594 1.00 89.38 167 MET A CA 1
ATOM 1353 C C . MET A 1 167 ? 13.001 -2.564 -13.005 1.00 89.38 167 MET A C 1
ATOM 1355 O O . MET A 1 167 ? 13.368 -2.318 -14.154 1.00 89.38 167 MET A O 1
ATOM 1359 N N . GLU A 1 168 ? 13.799 -3.147 -12.109 1.00 87.62 168 GLU A N 1
ATOM 1360 C CA . GLU A 1 168 ? 15.160 -3.601 -12.410 1.00 87.62 168 GLU A CA 1
ATOM 1361 C C . GLU A 1 168 ? 15.166 -4.692 -13.488 1.00 87.62 168 GLU A C 1
ATOM 1363 O O . GLU A 1 168 ? 15.927 -4.584 -14.450 1.00 87.62 168 GLU A O 1
ATOM 1368 N N . ALA A 1 169 ? 14.256 -5.670 -13.410 1.00 86.31 169 ALA A N 1
ATOM 1369 C CA . ALA A 1 169 ? 14.086 -6.698 -14.441 1.00 86.31 169 ALA A CA 1
ATOM 1370 C C . ALA A 1 169 ? 13.658 -6.122 -15.806 1.00 86.31 169 ALA A C 1
ATOM 1372 O O . ALA A 1 169 ? 13.938 -6.711 -16.849 1.00 86.31 169 ALA A O 1
ATOM 1373 N N . LYS A 1 170 ? 13.010 -4.950 -15.824 1.00 87.19 170 LYS A N 1
ATOM 1374 C CA . LYS A 1 170 ? 12.680 -4.199 -17.049 1.00 87.19 170 LYS A CA 1
ATOM 1375 C C . LYS A 1 170 ? 13.800 -3.263 -17.517 1.00 87.19 170 LYS A C 1
ATOM 1377 O O . LYS A 1 170 ? 13.601 -2.519 -18.473 1.00 87.19 170 LYS A O 1
ATOM 1382 N N . GLY A 1 171 ? 14.961 -3.272 -16.861 1.00 84.94 171 GLY A N 1
ATOM 1383 C CA . GLY A 1 171 ? 16.087 -2.395 -17.189 1.00 84.94 171 GLY A CA 1
ATOM 1384 C C . GLY A 1 171 ? 15.851 -0.926 -16.827 1.00 84.94 171 GLY A C 1
ATOM 1385 O O . GLY A 1 171 ? 16.573 -0.049 -17.304 1.00 84.94 171 GLY A O 1
ATOM 1386 N N . ILE A 1 172 ? 14.852 -0.630 -15.990 1.00 84.69 172 ILE A N 1
ATOM 1387 C CA . ILE A 1 172 ? 14.504 0.738 -15.606 1.00 84.69 172 ILE A CA 1
ATOM 1388 C C . ILE A 1 172 ? 15.226 1.098 -14.308 1.00 84.69 172 ILE A C 1
ATOM 1390 O O . ILE A 1 172 ? 14.914 0.612 -13.221 1.00 84.69 172 ILE A O 1
ATOM 1394 N N . ALA A 1 173 ? 16.184 2.017 -14.418 1.00 82.19 173 ALA A N 1
ATOM 1395 C CA . ALA A 1 173 ? 16.946 2.526 -13.288 1.00 82.19 173 ALA A CA 1
ATOM 1396 C C . ALA A 1 173 ? 16.107 3.484 -12.419 1.00 82.19 173 ALA A C 1
ATOM 1398 O O . ALA A 1 173 ? 16.092 4.696 -12.637 1.00 82.19 173 ALA A O 1
ATOM 1399 N N . ILE A 1 174 ? 15.414 2.950 -11.411 1.00 80.56 174 ILE A N 1
ATOM 1400 C CA . ILE A 1 174 ? 14.574 3.755 -10.504 1.00 80.56 174 ILE A CA 1
ATOM 1401 C C . ILE A 1 174 ? 15.340 4.321 -9.298 1.00 80.56 174 ILE A C 1
ATOM 1403 O O . ILE A 1 174 ? 15.025 5.406 -8.805 1.00 80.56 174 ILE A O 1
ATOM 1407 N N . THR A 1 175 ? 16.371 3.625 -8.813 1.00 81.50 175 THR A N 1
ATOM 1408 C CA . THR A 1 175 ? 17.163 4.088 -7.665 1.00 81.50 175 THR A CA 1
ATOM 1409 C C . THR A 1 175 ? 18.236 5.073 -8.125 1.00 81.50 175 THR A C 1
ATOM 1411 O O . THR A 1 175 ? 18.693 5.020 -9.266 1.00 81.50 175 THR A O 1
ATOM 1414 N N . ARG A 1 176 ? 18.667 5.997 -7.252 1.00 83.31 176 ARG A N 1
ATOM 1415 C CA . ARG A 1 176 ? 19.797 6.898 -7.563 1.00 83.31 176 ARG A CA 1
ATOM 1416 C C . ARG A 1 176 ? 21.037 6.091 -7.956 1.00 83.31 176 ARG A C 1
ATOM 1418 O O . ARG A 1 176 ? 21.609 6.341 -9.005 1.00 83.31 176 ARG A O 1
ATOM 1425 N N . LYS A 1 177 ? 21.351 5.050 -7.178 1.00 83.06 177 LYS A N 1
ATOM 1426 C CA . LYS A 1 177 ? 22.444 4.113 -7.458 1.00 83.06 177 LYS A CA 1
ATOM 1427 C C . LYS A 1 177 ? 22.318 3.470 -8.844 1.00 83.06 177 LYS A C 1
ATOM 1429 O O . LYS A 1 177 ? 23.292 3.454 -9.589 1.00 83.06 177 LYS A O 1
ATOM 1434 N N . ALA A 1 178 ? 21.133 2.974 -9.208 1.00 78.69 178 ALA A N 1
ATOM 1435 C CA . ALA A 1 178 ? 20.905 2.383 -10.525 1.00 78.69 178 ALA A CA 1
ATOM 1436 C C . ALA A 1 178 ? 21.036 3.420 -11.651 1.00 78.69 178 ALA A C 1
ATOM 1438 O O . ALA A 1 178 ? 21.607 3.111 -12.693 1.00 78.69 178 ALA A O 1
ATOM 1439 N N . ARG A 1 179 ? 20.557 4.657 -11.444 1.00 84.56 179 ARG A N 1
ATOM 1440 C CA . ARG A 1 179 ? 20.696 5.750 -12.422 1.00 84.56 179 ARG A CA 1
ATOM 1441 C C . ARG A 1 179 ? 22.153 6.138 -12.626 1.00 84.56 179 ARG A C 1
ATOM 1443 O O . ARG A 1 179 ? 22.585 6.272 -13.767 1.00 84.56 179 ARG A O 1
ATOM 1450 N N . ASP A 1 180 ? 22.908 6.260 -11.540 1.00 88.94 180 ASP A N 1
ATOM 1451 C CA . ASP A 1 180 ? 24.335 6.574 -11.577 1.00 88.94 180 ASP A CA 1
ATOM 1452 C C . ASP A 1 180 ? 25.116 5.457 -12.292 1.00 88.94 180 ASP A C 1
ATOM 1454 O O . ASP A 1 180 ? 25.941 5.734 -13.164 1.00 88.94 180 ASP A O 1
ATOM 1458 N N . ALA A 1 181 ? 24.791 4.189 -12.015 1.00 84.19 181 ALA A N 1
ATOM 1459 C CA . ALA A 1 181 ? 25.377 3.038 -12.703 1.00 84.19 181 ALA A CA 1
ATOM 1460 C C . ALA A 1 181 ? 25.025 2.997 -14.202 1.00 84.19 181 ALA A C 1
ATOM 1462 O O . ALA A 1 181 ? 25.901 2.753 -15.032 1.00 84.19 181 ALA A O 1
ATOM 1463 N N . ALA A 1 182 ? 23.769 3.273 -14.568 1.00 85.00 182 ALA A N 1
ATOM 1464 C CA . ALA A 1 182 ? 23.335 3.343 -15.964 1.00 85.00 182 ALA A CA 1
ATOM 1465 C C . ALA A 1 182 ? 24.023 4.494 -16.717 1.00 85.00 182 ALA A C 1
ATOM 1467 O O . ALA A 1 182 ? 24.498 4.306 -17.837 1.00 85.00 182 ALA A O 1
ATOM 1468 N N . LYS A 1 183 ? 24.154 5.667 -16.078 1.00 91.12 183 LYS A N 1
ATOM 1469 C CA . LYS A 1 183 ? 24.898 6.812 -16.620 1.00 91.12 183 LYS A CA 1
ATOM 1470 C C . LYS A 1 183 ? 26.368 6.460 -16.843 1.00 91.12 183 LYS A C 1
ATOM 1472 O O . LYS A 1 183 ? 26.899 6.766 -17.907 1.00 91.12 183 LYS A O 1
ATOM 1477 N N . LYS A 1 184 ? 27.007 5.787 -15.878 1.00 92.31 184 LYS A N 1
ATOM 1478 C CA . LYS A 1 184 ? 28.396 5.321 -16.002 1.00 92.31 184 LYS A CA 1
ATOM 1479 C C . LYS A 1 184 ? 28.563 4.370 -17.191 1.00 92.31 184 LYS A C 1
ATOM 1481 O O . LYS A 1 184 ? 29.418 4.625 -18.030 1.00 92.31 184 LYS A O 1
ATOM 1486 N N . LYS A 1 185 ? 27.703 3.350 -17.319 1.00 91.69 185 LYS A N 1
ATOM 1487 C CA . LYS A 1 185 ? 27.723 2.417 -18.462 1.00 91.69 185 LYS A CA 1
ATOM 1488 C C . LYS A 1 185 ? 27.576 3.137 -19.805 1.00 91.69 185 LYS A C 1
ATOM 1490 O O . LYS A 1 185 ? 28.313 2.833 -20.735 1.00 91.69 185 LYS A O 1
ATOM 1495 N N . LYS A 1 186 ? 26.671 4.119 -19.895 1.00 93.19 186 LYS A N 1
ATOM 1496 C CA . LYS A 1 186 ? 26.482 4.917 -21.115 1.00 93.19 186 LYS A CA 1
ATOM 1497 C C . LYS A 1 186 ? 27.739 5.716 -21.480 1.00 93.19 186 LYS A C 1
ATOM 1499 O O . LYS A 1 186 ? 28.147 5.705 -22.635 1.00 93.19 186 LYS A O 1
ATOM 1504 N N . LEU A 1 187 ? 28.375 6.362 -20.500 1.00 95.44 187 LEU A N 1
ATOM 1505 C CA . LEU A 1 187 ? 29.627 7.100 -20.713 1.00 95.44 187 LEU A CA 1
ATOM 1506 C C . LEU A 1 187 ? 30.774 6.174 -21.146 1.00 95.44 187 LEU A C 1
ATOM 1508 O O . LEU A 1 187 ? 31.545 6.531 -22.033 1.00 95.44 187 LEU A O 1
ATOM 1512 N N . GLU A 1 188 ? 30.876 4.982 -20.555 1.00 96.56 188 GLU A N 1
ATOM 1513 C CA . GLU A 1 188 ? 31.864 3.970 -20.948 1.00 96.56 188 GLU A CA 1
ATOM 1514 C C . GLU A 1 188 ? 31.625 3.460 -22.376 1.00 96.56 188 GLU A C 1
ATOM 1516 O O . GLU A 1 188 ? 32.576 3.309 -23.142 1.00 96.56 188 GLU A O 1
ATOM 1521 N N . GLU A 1 189 ? 30.369 3.232 -22.768 1.00 96.12 189 GLU A N 1
ATOM 1522 C CA . GLU A 1 189 ? 30.007 2.835 -24.132 1.00 96.12 189 GLU A CA 1
ATOM 1523 C C . GLU A 1 189 ? 30.319 3.945 -25.150 1.00 96.12 189 GLU A C 1
ATOM 1525 O O . GLU A 1 189 ? 30.909 3.675 -26.197 1.00 96.12 189 GLU A O 1
ATOM 1530 N N . GLU A 1 190 ? 29.991 5.201 -24.837 1.00 96.19 190 GLU A N 1
ATOM 1531 C CA . GLU A 1 190 ? 30.344 6.363 -25.662 1.00 96.19 190 GLU A CA 1
ATOM 1532 C C . GLU A 1 190 ? 31.865 6.524 -25.794 1.00 96.19 190 GLU A C 1
ATOM 1534 O O . GLU A 1 190 ? 32.364 6.790 -26.889 1.00 96.19 190 GLU A O 1
ATOM 1539 N N . ALA A 1 191 ? 32.618 6.323 -24.708 1.00 94.94 191 ALA A N 1
ATOM 1540 C CA . ALA A 1 191 ? 34.078 6.355 -24.729 1.00 94.94 191 ALA A CA 1
ATOM 1541 C C . ALA A 1 191 ? 34.660 5.231 -25.601 1.00 94.94 191 ALA A C 1
ATOM 1543 O O . ALA A 1 191 ? 35.539 5.492 -26.423 1.00 94.94 191 ALA A O 1
ATOM 1544 N N . ARG A 1 192 ? 34.129 4.004 -25.490 1.00 95.38 192 ARG A N 1
ATOM 1545 C CA . ARG A 1 192 ? 34.515 2.868 -26.344 1.00 95.38 192 ARG A CA 1
ATOM 1546 C C . ARG A 1 192 ? 34.227 3.140 -27.819 1.00 95.38 192 ARG A C 1
ATOM 1548 O O . ARG A 1 192 ? 35.102 2.913 -28.650 1.00 95.38 192 ARG A O 1
ATOM 1555 N N . LYS A 1 193 ? 33.046 3.674 -28.151 1.00 94.12 193 LYS A N 1
ATOM 1556 C CA . LYS A 1 193 ? 32.682 4.050 -29.531 1.00 94.12 193 LYS A CA 1
ATOM 1557 C C . LYS A 1 193 ? 33.614 5.125 -30.091 1.00 94.12 193 LYS A C 1
ATOM 1559 O O . LYS A 1 193 ? 34.114 4.974 -31.202 1.00 94.12 193 LYS A O 1
ATOM 1564 N N . LYS A 1 194 ? 33.917 6.165 -29.305 1.00 92.88 194 LYS A N 1
ATOM 1565 C CA . LYS A 1 194 ? 34.882 7.211 -29.689 1.00 92.88 194 LYS A CA 1
ATOM 1566 C C . LYS A 1 194 ? 36.290 6.651 -29.911 1.00 92.88 194 LYS A C 1
ATOM 1568 O O . LYS A 1 194 ? 36.956 7.064 -30.854 1.00 92.88 194 LYS A O 1
ATOM 1573 N N . ALA A 1 195 ? 36.741 5.717 -29.073 1.00 90.06 195 ALA A N 1
ATOM 1574 C CA . ALA A 1 195 ? 38.036 5.059 -29.243 1.00 90.06 195 ALA A CA 1
ATOM 1575 C C . ALA A 1 195 ? 38.079 4.188 -30.511 1.00 90.06 195 ALA A C 1
ATOM 1577 O O . ALA A 1 195 ? 39.040 4.266 -31.270 1.00 90.06 195 ALA A O 1
ATOM 1578 N N . ALA A 1 196 ? 37.016 3.427 -30.788 1.00 87.19 196 ALA A N 1
ATOM 1579 C CA . ALA A 1 196 ? 36.904 2.629 -32.009 1.00 87.19 196 ALA A CA 1
ATOM 1580 C C . ALA A 1 196 ? 36.919 3.501 -33.277 1.00 87.19 196 ALA A C 1
ATOM 1582 O O . ALA A 1 196 ? 37.557 3.141 -34.260 1.00 87.19 196 ALA A O 1
ATOM 1583 N N . GLN A 1 197 ? 36.280 4.674 -33.240 1.00 81.69 197 GLN A N 1
ATOM 1584 C CA . GLN A 1 197 ? 36.238 5.603 -34.372 1.00 81.69 197 GLN A CA 1
ATOM 1585 C C . GLN A 1 197 ? 37.589 6.284 -34.649 1.00 81.69 197 GLN A C 1
ATOM 1587 O O . GLN A 1 197 ? 37.891 6.585 -35.798 1.00 81.69 197 GLN A O 1
ATOM 1592 N N . LYS A 1 198 ? 38.421 6.485 -33.618 1.00 76.31 198 LYS A N 1
ATOM 1593 C CA . LYS A 1 198 ? 39.794 7.000 -33.766 1.00 76.31 198 LYS A CA 1
ATOM 1594 C C . LYS A 1 198 ? 40.779 5.975 -34.333 1.00 76.31 198 LYS A C 1
ATOM 1596 O O . LYS A 1 198 ? 41.785 6.374 -34.900 1.00 76.31 198 LYS A O 1
ATOM 1601 N N . ASN A 1 199 ? 40.489 4.683 -34.185 1.00 67.25 199 ASN A N 1
ATOM 1602 C CA . ASN A 1 199 ? 41.327 3.591 -34.685 1.00 67.25 199 ASN A CA 1
ATOM 1603 C C . ASN A 1 199 ? 40.879 3.071 -36.060 1.00 67.25 199 ASN A C 1
ATOM 1605 O O . ASN A 1 199 ? 41.372 2.037 -36.509 1.00 67.25 199 ASN A O 1
ATOM 1609 N N . VAL A 1 200 ? 39.947 3.756 -36.734 1.00 59.78 200 VAL A N 1
ATOM 1610 C CA . VAL A 1 200 ? 39.678 3.488 -38.149 1.00 59.78 200 VAL A CA 1
ATOM 1611 C C . VAL A 1 200 ? 40.919 3.952 -38.909 1.00 59.78 200 VAL A C 1
ATOM 1613 O O . VAL A 1 200 ? 41.215 5.147 -38.845 1.00 59.78 200 VAL A O 1
ATOM 1616 N N . PRO A 1 201 ? 41.667 3.058 -39.588 1.00 61.50 201 PRO A N 1
ATOM 1617 C CA . PRO A 1 201 ? 42.781 3.493 -40.409 1.00 61.50 201 PRO A CA 1
ATOM 1618 C C . PRO A 1 201 ? 42.219 4.495 -41.408 1.00 61.50 201 PRO A C 1
ATOM 1620 O O . PRO A 1 201 ? 41.289 4.183 -42.160 1.00 61.50 201 PRO A O 1
ATOM 1623 N N . GLU A 1 202 ? 42.749 5.717 -41.361 1.00 56.84 202 GLU A N 1
ATOM 1624 C CA . GLU A 1 202 ? 42.583 6.687 -42.429 1.00 56.84 202 GLU A CA 1
ATOM 1625 C C . GLU A 1 202 ? 42.861 5.897 -43.706 1.00 56.84 202 GLU A C 1
ATOM 1627 O O . GLU A 1 202 ? 43.927 5.284 -43.815 1.00 56.84 202 GLU A O 1
ATOM 1632 N N . LYS A 1 203 ? 41.868 5.763 -44.599 1.00 58.75 203 LYS A N 1
ATOM 1633 C CA . LYS A 1 203 ? 42.117 5.183 -45.918 1.00 58.75 203 LYS A CA 1
ATOM 1634 C C . LYS A 1 203 ? 43.166 6.090 -46.525 1.00 58.75 203 LYS A C 1
ATOM 1636 O O . LYS A 1 203 ? 42.848 7.172 -47.012 1.00 58.75 203 LYS A O 1
ATOM 1641 N N . SER A 1 204 ? 44.412 5.667 -46.373 1.00 52.41 204 SER A N 1
ATOM 1642 C CA . SER A 1 204 ? 45.574 6.367 -46.840 1.00 52.41 204 SER A CA 1
ATOM 1643 C C . SER A 1 204 ? 45.322 6.692 -48.296 1.00 52.41 204 SER A C 1
ATOM 1645 O O . SER A 1 204 ? 44.781 5.884 -49.052 1.00 52.41 204 SER A O 1
ATOM 1647 N N . SER A 1 205 ? 45.654 7.931 -48.624 1.00 54.28 205 SER A N 1
ATOM 1648 C CA . SER A 1 205 ? 45.973 8.474 -49.935 1.00 54.28 205 SER A CA 1
ATOM 1649 C C . SER A 1 205 ? 46.623 7.456 -50.900 1.00 54.28 205 SER A C 1
ATOM 1651 O O . SER A 1 205 ? 47.799 7.535 -51.236 1.00 54.28 205 SER A O 1
ATOM 1653 N N . LEU A 1 206 ? 45.852 6.475 -51.362 1.00 53.38 206 LEU A N 1
ATOM 1654 C CA . LEU A 1 206 ? 46.199 5.519 -52.417 1.00 53.38 206 LEU A CA 1
ATOM 1655 C C . LEU A 1 206 ? 45.401 5.812 -53.693 1.00 53.38 206 LEU A C 1
ATOM 1657 O O . LEU A 1 206 ? 45.676 5.238 -54.741 1.00 53.38 206 LEU A O 1
ATOM 1661 N N . CYS A 1 207 ? 44.456 6.759 -53.641 1.00 54.72 207 CYS A N 1
ATOM 1662 C CA . CYS A 1 207 ? 43.716 7.209 -54.819 1.00 54.72 207 CYS A CA 1
ATOM 1663 C C . CYS A 1 207 ? 44.483 8.271 -55.634 1.00 54.72 207 CYS A C 1
ATOM 1665 O O . CYS A 1 207 ? 44.263 8.397 -56.833 1.00 54.72 207 CYS A O 1
ATOM 1667 N N . GLY A 1 208 ? 45.431 8.999 -55.026 1.00 52.94 208 GLY A N 1
ATOM 1668 C CA . GLY A 1 208 ? 46.208 10.031 -55.728 1.00 52.94 208 GLY A CA 1
ATOM 1669 C C . GLY A 1 208 ? 47.186 9.462 -56.763 1.00 52.94 208 GLY A C 1
ATOM 1670 O O . GLY A 1 208 ? 47.270 9.965 -57.882 1.00 52.94 208 GLY A O 1
ATOM 1671 N N . SER A 1 209 ? 47.880 8.374 -56.422 1.00 56.84 209 SER A N 1
ATOM 1672 C CA . SER A 1 209 ? 48.909 7.778 -57.290 1.00 56.84 209 SER A CA 1
ATOM 1673 C C . SER A 1 209 ? 48.340 6.837 -58.357 1.00 56.84 209 SER A C 1
ATOM 1675 O O . SER A 1 209 ? 48.941 6.672 -59.414 1.00 56.84 209 SER A O 1
ATOM 1677 N N . ALA A 1 210 ? 47.166 6.241 -58.122 1.00 56.28 210 ALA A N 1
ATOM 1678 C CA . ALA A 1 210 ? 46.489 5.415 -59.123 1.00 56.28 210 ALA A CA 1
ATOM 1679 C C . ALA A 1 210 ? 45.825 6.269 -60.220 1.00 56.28 210 ALA A C 1
ATOM 1681 O O . ALA A 1 210 ? 45.894 5.917 -61.396 1.00 56.28 210 ALA A O 1
ATOM 1682 N N . LEU A 1 211 ? 45.246 7.429 -59.870 1.00 56.84 211 LEU A N 1
ATOM 1683 C CA . LEU A 1 211 ? 44.669 8.341 -60.865 1.00 56.84 211 LEU A CA 1
ATOM 1684 C C . LEU A 1 211 ? 45.727 9.006 -61.753 1.00 56.84 211 LEU A C 1
ATOM 1686 O O . LEU A 1 211 ? 45.473 9.201 -62.941 1.00 56.84 211 LEU A O 1
ATOM 1690 N N . SER A 1 212 ? 46.908 9.336 -61.220 1.00 59.66 212 SER A N 1
ATOM 1691 C CA . SER A 1 212 ? 47.995 9.903 -62.030 1.00 59.66 212 SER A CA 1
ATOM 1692 C C . SER A 1 212 ? 48.580 8.883 -63.014 1.00 59.66 212 SER A C 1
ATOM 1694 O O . SER A 1 212 ? 48.943 9.248 -64.133 1.00 59.66 212 SER A O 1
ATOM 1696 N N . PHE A 1 213 ? 48.600 7.598 -62.645 1.00 60.69 213 PHE A N 1
ATOM 1697 C CA . PHE A 1 213 ? 49.040 6.515 -63.525 1.00 60.69 213 PHE A CA 1
ATOM 1698 C C . PHE A 1 213 ? 48.011 6.195 -64.624 1.00 60.69 213 PHE A C 1
ATOM 1700 O O . PHE A 1 213 ? 48.382 6.018 -65.782 1.00 60.69 213 PHE A O 1
ATOM 1707 N N . ILE A 1 214 ? 46.711 6.205 -64.299 1.00 60.94 214 ILE A N 1
ATOM 1708 C CA . ILE A 1 214 ? 45.630 5.999 -65.280 1.00 60.94 214 ILE A CA 1
ATOM 1709 C C . ILE A 1 214 ? 45.530 7.185 -66.255 1.00 60.94 214 ILE A C 1
ATOM 1711 O O . ILE A 1 214 ? 45.416 6.963 -67.458 1.00 60.94 214 ILE A O 1
ATOM 1715 N N . LYS A 1 215 ? 45.659 8.438 -65.791 1.00 62.81 215 LYS A N 1
ATOM 1716 C CA . LYS A 1 215 ? 45.698 9.608 -66.692 1.00 62.81 215 LYS A CA 1
ATOM 1717 C C . LYS A 1 215 ? 46.869 9.557 -67.681 1.00 62.81 215 LYS A C 1
ATOM 1719 O O . LYS A 1 215 ? 46.680 9.879 -68.850 1.00 62.81 215 LYS A O 1
ATOM 1724 N N . ARG A 1 216 ? 48.046 9.074 -67.253 1.00 62.31 216 ARG A N 1
ATOM 1725 C CA . ARG A 1 216 ? 49.205 8.860 -68.144 1.00 62.31 216 ARG A CA 1
ATOM 1726 C C . ARG A 1 216 ? 49.012 7.734 -69.157 1.00 62.31 216 ARG A C 1
ATOM 1728 O O . ARG A 1 216 ? 49.561 7.828 -70.246 1.00 62.31 216 ARG A O 1
ATOM 1735 N N . LEU A 1 217 ? 48.252 6.692 -68.821 1.00 64.19 217 LEU A N 1
ATOM 1736 C CA . LEU A 1 217 ? 47.974 5.582 -69.740 1.00 64.19 217 LEU A CA 1
ATOM 1737 C C . LEU A 1 217 ? 46.918 5.923 -70.802 1.00 64.19 217 LEU A C 1
ATOM 1739 O O . LEU A 1 217 ? 46.941 5.325 -71.873 1.00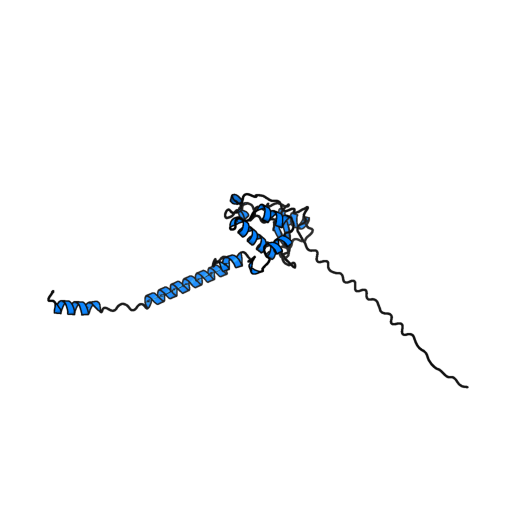 64.19 217 LEU A O 1
ATOM 1743 N N . PHE A 1 218 ? 46.021 6.878 -70.530 1.00 69.19 218 PHE A N 1
ATOM 1744 C CA . PHE A 1 218 ? 44.913 7.232 -71.430 1.00 69.19 218 PHE A CA 1
ATOM 1745 C C . PHE A 1 218 ? 44.991 8.642 -72.043 1.00 69.19 218 PHE A C 1
ATOM 1747 O O . PHE A 1 218 ? 44.059 9.040 -72.733 1.00 69.19 218 PHE A O 1
ATOM 1754 N N . GLY A 1 219 ? 46.082 9.389 -71.840 1.00 51.06 219 GLY A N 1
ATOM 1755 C CA . GLY A 1 219 ? 46.362 10.624 -72.591 1.00 51.06 219 GLY A CA 1
ATOM 1756 C C . GLY A 1 219 ? 45.411 11.798 -72.330 1.00 51.06 219 GLY A C 1
ATOM 1757 O O . GLY A 1 219 ? 45.288 12.675 -73.177 1.00 51.06 219 GLY A O 1
ATOM 1758 N N . PHE A 1 220 ? 44.741 11.826 -71.178 1.00 58.94 220 PHE A N 1
ATOM 1759 C CA . PHE A 1 220 ? 43.958 12.983 -70.745 1.00 58.94 220 PHE A CA 1
ATOM 1760 C C . PHE A 1 220 ? 44.841 13.886 -69.875 1.00 58.94 220 PHE A C 1
ATOM 1762 O O . PHE A 1 220 ? 45.036 13.592 -68.689 1.00 58.94 220 PHE A O 1
ATOM 1769 N N . GLU A 1 221 ? 45.386 14.952 -70.467 1.00 54.91 221 GLU A N 1
ATOM 1770 C CA . GLU A 1 221 ? 45.857 16.125 -69.711 1.00 54.91 221 GLU A CA 1
ATOM 1771 C C . GLU A 1 221 ? 44.665 16.906 -69.140 1.00 54.91 221 GLU A C 1
ATOM 1773 O O . GLU A 1 221 ? 43.688 17.146 -69.887 1.00 54.91 221 GLU A O 1
#

Secondary structure (DSSP, 8-state):
----------------------------------TTT----B----HHHHTSTTHHHHT----HHHHHHHHHHTT----TTTEEEEESS-GGGTB-SSGGGEEEEESS-SS--HHHHHHHHHHHHHHHHHS---HHHHHHHHHH-HHHHHHHH-SSGGGS--HHHHHHHTT---SHHHHHHHHHHHHHHHHHHHHHHHTS----S-HHHHHHHHHHHHT--